Protein AF-A0A972I900-F1 (afdb_monomer_lite)

Secondary structure (DSSP, 8-state):
-HHHHHHHHHHHHTTSSS--GGGHHHHHHHHHHTT--HHHHHHHHHHTHHHHHTTGGGS--S---S--HHHHHHHHHHHHGGGTTS-HHHHHHHHHHHTGGG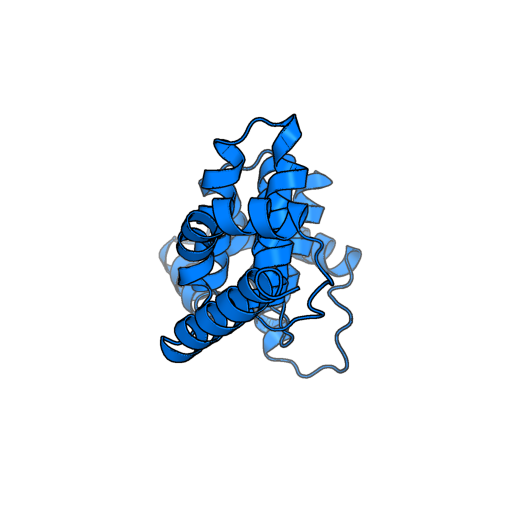HHHHHHHHHHHHHHHHS-GGGHHHHHHHHHHHHHHHTTSSPPP--HHHHHHHHHHHHHHHHHHGGG-SSHHHHHHHHHHHHHHHHTTS--

pLDDT: mean 86.44, std 14.04, range [38.56, 98.44]

Radius of gyration: 17.52 Å; chains: 1; bounding box: 38×38×57 Å

Foldseek 3Di:
DVLVLVLLQLLLQLLDPDDDLLCLLVSLVSCVVSVHDLVRSVCCNQFQNLQQCQVVSVPDDDDDPGDDSVSRSVSSVVRRPPDPPDDVVVSVVVSVSGCPVVVLSSQLSSLSNVVLVPDDVVCSVVVSVLLSQLSCQLVVPVRDQDDLVSLVVSVVCVVSSLVSNVSVDPDPVSSVSSVVSNCCRSCVNVPD

Sequence (192 aa):
NPKLADVWVEMAEHFLDTETRHDIPRTALVCLEAGLSIAEAREVWRYEVPRAVGLNVRSVAGEWTGWDRDWLVSTVERLRHRWDNRPWTARALRYRLRAHAVDGVFRSIERHMAWLASTPREAREEEAHRMGTLARLAFDFDPPTLDASERARLLAMLPHFLHAIAPAFVTRDEAREATLRLGAALERGRLG

Structure (mmCIF, N/CA/C/O backbone):
data_AF-A0A972I900-F1
#
_entry.id   AF-A0A972I900-F1
#
loop_
_atom_site.group_PDB
_atom_site.id
_atom_site.type_symbol
_atom_site.label_atom_id
_atom_site.label_alt_id
_atom_site.label_comp_id
_atom_site.label_asym_id
_atom_site.label_entity_id
_atom_site.label_seq_id
_atom_site.pdbx_PDB_ins_code
_atom_site.Cartn_x
_atom_site.Cartn_y
_atom_site.Cartn_z
_atom_site.occupancy
_atom_site.B_iso_or_equiv
_atom_site.auth_seq_id
_atom_site.auth_comp_id
_atom_site.auth_asym_id
_atom_site.auth_atom_id
_atom_site.pdbx_PDB_model_num
ATOM 1 N N . ASN A 1 1 ? -18.627 6.928 5.760 1.00 64.75 1 ASN A N 1
ATOM 2 C CA . ASN A 1 1 ? -17.929 7.523 4.596 1.00 64.75 1 ASN A CA 1
ATOM 3 C C . ASN A 1 1 ? -17.442 6.361 3.740 1.00 64.75 1 ASN A C 1
ATOM 5 O O . ASN A 1 1 ? -16.535 5.681 4.202 1.00 64.75 1 ASN A O 1
ATOM 9 N N . PRO A 1 2 ? -18.058 6.083 2.578 1.00 76.38 2 PRO A N 1
ATOM 10 C CA . PRO A 1 2 ? -17.759 4.885 1.784 1.00 76.38 2 PRO A CA 1
ATOM 11 C C . PRO A 1 2 ? -16.278 4.778 1.400 1.00 76.38 2 PRO A C 1
ATOM 13 O O . PRO A 1 2 ? -15.717 3.698 1.482 1.00 76.38 2 PRO A O 1
ATOM 16 N N . LYS A 1 3 ? -15.606 5.903 1.137 1.00 88.25 3 LYS A N 1
ATOM 17 C CA . LYS A 1 3 ? -14.177 5.906 0.798 1.00 88.25 3 LYS A CA 1
ATOM 18 C C . LYS A 1 3 ? -13.267 5.469 1.947 1.00 88.25 3 LYS A C 1
ATOM 20 O O . LYS A 1 3 ? -12.210 4.899 1.721 1.00 88.25 3 LYS A O 1
ATOM 25 N N . LEU A 1 4 ? -13.670 5.735 3.191 1.00 91.88 4 LEU A N 1
ATOM 26 C CA . LEU A 1 4 ? -12.914 5.280 4.360 1.00 91.88 4 LEU A CA 1
ATOM 27 C C . LEU A 1 4 ? -13.067 3.765 4.563 1.00 91.88 4 LEU A C 1
ATOM 29 O O . LEU A 1 4 ? -12.136 3.124 5.035 1.00 91.88 4 LEU A O 1
ATOM 33 N N . ALA A 1 5 ? -14.210 3.195 4.167 1.00 93.06 5 ALA A N 1
ATOM 34 C CA . ALA A 1 5 ? -14.394 1.748 4.163 1.00 93.06 5 ALA A CA 1
ATOM 35 C C . ALA A 1 5 ? -13.426 1.066 3.186 1.00 93.06 5 ALA A C 1
ATOM 37 O O . ALA A 1 5 ? -12.832 0.055 3.544 1.00 93.06 5 ALA A O 1
ATOM 38 N N . ASP A 1 6 ? -13.202 1.656 2.010 1.00 94.50 6 ASP A N 1
ATOM 39 C CA . ASP A 1 6 ? -12.238 1.129 1.036 1.00 94.50 6 ASP A CA 1
ATOM 40 C C . ASP A 1 6 ? -10.799 1.201 1.575 1.00 94.50 6 ASP A C 1
ATOM 42 O O . ASP A 1 6 ? -10.052 0.234 1.465 1.00 94.50 6 ASP A O 1
ATOM 46 N N . VAL A 1 7 ? -10.437 2.285 2.276 1.00 96.31 7 VAL A N 1
ATOM 47 C CA . VAL A 1 7 ? -9.147 2.377 2.989 1.00 96.31 7 VAL A CA 1
ATOM 48 C C . VAL A 1 7 ? -8.996 1.260 4.023 1.00 96.31 7 VAL A C 1
ATOM 50 O O . VAL A 1 7 ? -7.919 0.679 4.139 1.00 96.31 7 VAL A O 1
ATOM 53 N N . TRP A 1 8 ? -10.046 0.953 4.790 1.00 95.12 8 TRP A N 1
ATOM 54 C CA . TRP A 1 8 ? -9.985 -0.123 5.781 1.00 95.12 8 TRP A CA 1
ATOM 55 C C . TRP A 1 8 ? -9.748 -1.486 5.144 1.00 95.12 8 TRP A C 1
ATOM 57 O O . TRP A 1 8 ? -8.953 -2.247 5.688 1.00 95.12 8 TRP A O 1
ATOM 67 N N . VAL A 1 9 ? -10.411 -1.771 4.021 1.00 93.31 9 VAL A N 1
ATOM 68 C CA . VAL A 1 9 ? -10.239 -3.018 3.264 1.00 93.31 9 VAL A CA 1
ATOM 69 C C . VAL A 1 9 ? -8.807 -3.135 2.756 1.00 93.31 9 VAL A C 1
ATOM 71 O O . VAL A 1 9 ? -8.107 -4.062 3.145 1.00 93.31 9 VAL A O 1
ATOM 74 N N . GLU A 1 10 ? -8.331 -2.150 1.998 1.00 94.56 10 GLU A N 1
ATOM 75 C CA . GLU A 1 10 ? -6.992 -2.175 1.388 1.00 94.56 10 GLU A CA 1
ATOM 76 C C . GLU A 1 10 ? -5.878 -2.262 2.446 1.00 94.56 10 GLU A C 1
ATOM 78 O O . GLU A 1 10 ? -4.927 -3.029 2.322 1.00 94.56 10 GLU A O 1
ATOM 83 N N . MET A 1 11 ? -6.012 -1.542 3.565 1.00 95.31 11 MET A N 1
ATOM 84 C CA . MET A 1 11 ? -5.056 -1.666 4.668 1.00 95.31 11 MET A CA 1
ATOM 85 C C . MET A 1 11 ? -5.119 -3.029 5.369 1.00 95.31 11 MET A C 1
ATOM 87 O O . MET A 1 11 ? -4.100 -3.473 5.896 1.00 95.31 11 MET A O 1
ATOM 91 N N . ALA A 1 12 ? -6.290 -3.666 5.439 1.00 92.56 12 ALA A N 1
ATOM 92 C CA . ALA A 1 12 ? -6.463 -4.955 6.102 1.00 92.56 12 ALA A CA 1
ATOM 93 C C . ALA A 1 12 ? -5.841 -6.111 5.309 1.00 92.56 12 ALA A C 1
ATOM 95 O O . ALA A 1 12 ? -5.316 -7.036 5.930 1.00 92.56 12 ALA A O 1
ATOM 96 N N . GLU A 1 13 ? -5.830 -6.049 3.976 1.00 91.50 13 GLU A N 1
ATOM 97 C CA . GLU A 1 13 ? -5.173 -7.047 3.112 1.00 91.50 13 GLU A CA 1
ATOM 98 C C . GLU A 1 13 ? -3.684 -7.224 3.472 1.00 91.50 13 GLU A C 1
ATOM 100 O O . GLU A 1 13 ? -3.153 -8.333 3.491 1.00 91.50 13 GLU A O 1
ATOM 105 N N . HIS A 1 14 ? -3.015 -6.158 3.922 1.00 91.69 14 HIS A N 1
ATOM 106 C CA . HIS A 1 14 ? -1.629 -6.216 4.407 1.00 91.69 14 HIS A CA 1
ATOM 107 C C . HIS A 1 14 ? -1.416 -6.964 5.736 1.00 91.69 14 HIS A C 1
ATOM 109 O O . HIS A 1 14 ? -0.284 -7.063 6.212 1.00 91.69 14 HIS A O 1
ATOM 115 N N . PHE A 1 15 ? -2.485 -7.472 6.352 1.00 88.00 15 PHE A N 1
ATOM 116 C CA . PHE A 1 15 ? -2.436 -8.327 7.540 1.00 88.00 15 PHE A CA 1
ATOM 117 C C . PHE A 1 15 ? -2.693 -9.806 7.226 1.00 88.00 15 PHE A C 1
ATOM 119 O O . PHE A 1 15 ? -2.688 -10.610 8.159 1.00 88.00 15 PHE A O 1
ATOM 126 N N . LEU A 1 16 ? -2.925 -10.167 5.961 1.00 85.19 16 LEU A N 1
ATOM 127 C CA . LEU A 1 16 ? -2.987 -11.565 5.541 1.00 85.19 16 LEU A CA 1
ATOM 128 C C . LEU A 1 16 ? -1.606 -12.227 5.629 1.00 85.19 16 LEU A C 1
ATOM 130 O O . LEU A 1 16 ? -0.572 -11.560 5.636 1.00 85.19 16 LEU A O 1
ATOM 134 N N . ASP A 1 17 ? -1.597 -13.553 5.716 1.00 77.50 17 ASP A N 1
ATOM 135 C CA . ASP A 1 17 ? -0.387 -14.380 5.715 1.00 77.50 17 ASP A CA 1
ATOM 136 C C . ASP A 1 17 ? 0.181 -14.623 4.303 1.00 77.50 17 ASP A C 1
ATOM 138 O O . ASP A 1 17 ? 1.270 -15.182 4.159 1.00 77.50 17 ASP A O 1
ATOM 142 N N . THR A 1 18 ? -0.521 -14.162 3.266 1.00 83.62 18 THR A N 1
ATOM 143 C CA . THR A 1 18 ? -0.093 -14.166 1.864 1.00 83.62 18 THR A CA 1
ATOM 144 C C . THR A 1 18 ? 0.714 -12.917 1.492 1.00 83.62 18 THR A C 1
ATOM 146 O O . THR A 1 18 ? 0.646 -11.879 2.149 1.00 83.62 18 THR A O 1
ATOM 149 N N . GLU A 1 19 ? 1.467 -12.984 0.390 1.00 87.75 19 GLU A N 1
ATOM 150 C CA . GLU A 1 19 ? 2.207 -11.830 -0.133 1.00 87.75 19 GLU A CA 1
ATOM 151 C C . GLU A 1 19 ? 1.260 -10.764 -0.710 1.00 87.75 19 GLU A C 1
ATOM 153 O O . GLU A 1 19 ? 0.697 -10.947 -1.786 1.00 87.75 19 GLU A O 1
ATOM 158 N N . THR A 1 20 ? 1.127 -9.626 -0.027 1.00 92.00 20 THR A N 1
ATOM 159 C CA . THR A 1 20 ? 0.281 -8.488 -0.444 1.00 92.00 20 THR A CA 1
ATOM 160 C C . THR A 1 20 ? 1.061 -7.182 -0.601 1.00 92.00 20 THR A C 1
ATOM 162 O O . THR A 1 20 ? 0.489 -6.126 -0.871 1.00 92.00 20 THR A O 1
ATOM 165 N N . ARG A 1 21 ? 2.394 -7.192 -0.456 1.00 94.50 21 ARG A N 1
ATOM 166 C CA . ARG A 1 21 ? 3.218 -5.969 -0.538 1.00 94.50 21 ARG A CA 1
ATOM 167 C C . ARG A 1 21 ? 3.260 -5.373 -1.943 1.00 94.50 21 ARG A C 1
ATOM 169 O O . ARG A 1 21 ? 3.635 -4.212 -2.103 1.00 94.50 21 ARG A O 1
ATOM 176 N N . HIS A 1 22 ? 2.829 -6.128 -2.950 1.00 94.81 22 HIS A N 1
ATOM 177 C CA . HIS A 1 22 ? 2.634 -5.624 -4.302 1.00 94.81 22 HIS A CA 1
ATOM 178 C C . HIS A 1 22 ? 1.477 -4.610 -4.416 1.00 94.81 22 HIS A C 1
ATOM 180 O O . HIS A 1 22 ? 1.513 -3.765 -5.310 1.00 94.81 22 HIS A O 1
ATOM 186 N N . ASP A 1 23 ? 0.518 -4.623 -3.481 1.00 96.19 23 ASP A N 1
ATOM 187 C CA . ASP A 1 23 ? -0.621 -3.694 -3.454 1.00 96.19 23 ASP A CA 1
ATOM 188 C C . ASP A 1 23 ? -0.340 -2.389 -2.697 1.00 96.19 23 ASP A C 1
ATOM 190 O O . ASP A 1 23 ? -1.140 -1.458 -2.746 1.00 96.19 23 ASP A O 1
ATOM 194 N N . ILE A 1 24 ? 0.832 -2.244 -2.064 1.00 98.12 24 ILE A N 1
ATOM 195 C CA . ILE A 1 24 ? 1.222 -1.020 -1.339 1.00 98.12 24 ILE A CA 1
ATOM 196 C C . ILE A 1 24 ? 0.982 0.276 -2.148 1.00 98.12 24 ILE A C 1
ATOM 198 O O . ILE A 1 24 ? 0.428 1.229 -1.585 1.00 98.12 24 ILE A O 1
ATOM 202 N N . PRO A 1 25 ? 1.359 0.362 -3.444 1.00 98.19 25 PRO A N 1
ATOM 203 C CA . PRO A 1 25 ? 1.102 1.557 -4.248 1.00 98.19 25 PRO A CA 1
ATOM 204 C C . PRO A 1 25 ? -0.391 1.850 -4.426 1.00 98.19 25 PRO A C 1
ATOM 206 O O . PRO A 1 25 ? -0.794 3.016 -4.416 1.00 98.19 25 PRO A O 1
ATOM 209 N N . ARG A 1 26 ? -1.219 0.805 -4.542 1.00 98.00 26 ARG A N 1
ATOM 210 C CA . ARG A 1 26 ? -2.673 0.936 -4.641 1.00 98.00 26 ARG A CA 1
ATOM 211 C C . ARG A 1 26 ? -3.274 1.399 -3.316 1.00 98.00 26 ARG A C 1
ATOM 213 O O . ARG A 1 26 ? -4.028 2.370 -3.318 1.00 98.00 26 ARG A O 1
ATOM 220 N N . THR A 1 27 ? -2.863 0.818 -2.192 1.00 98.19 27 THR A N 1
ATOM 221 C CA . THR A 1 27 ? -3.288 1.259 -0.854 1.00 98.19 27 THR A CA 1
ATOM 222 C C . THR A 1 27 ? -2.968 2.738 -0.621 1.00 98.19 27 THR A C 1
ATOM 224 O O . THR A 1 27 ? -3.793 3.488 -0.091 1.00 98.19 27 THR A O 1
ATOM 227 N N . ALA A 1 28 ? -1.794 3.201 -1.066 1.00 98.44 28 ALA A N 1
ATOM 228 C CA . ALA A 1 28 ? -1.415 4.612 -0.996 1.00 98.44 28 ALA A CA 1
ATOM 229 C C . ALA A 1 28 ? -2.331 5.521 -1.835 1.00 98.44 28 ALA A C 1
ATOM 231 O O . ALA A 1 28 ? -2.747 6.579 -1.354 1.00 98.44 28 ALA A O 1
ATOM 232 N N . LEU A 1 29 ? -2.676 5.108 -3.060 1.00 98.44 29 LEU A N 1
ATOM 233 C CA . LEU A 1 29 ? -3.624 5.829 -3.912 1.00 98.44 29 LEU A CA 1
ATOM 234 C C . LEU A 1 29 ? -5.006 5.924 -3.252 1.00 98.44 29 LEU A C 1
ATOM 236 O O . LEU A 1 29 ? -5.540 7.026 -3.128 1.00 98.44 29 LEU A O 1
ATOM 240 N N . VAL A 1 30 ? -5.540 4.806 -2.752 1.00 98.12 30 VAL A N 1
ATOM 241 C CA . VAL A 1 30 ? -6.864 4.743 -2.106 1.00 98.12 30 VAL A CA 1
ATOM 242 C C . VAL A 1 30 ? -6.936 5.682 -0.898 1.00 98.12 30 VAL A C 1
ATOM 244 O O . VAL A 1 30 ? -7.924 6.399 -0.722 1.00 98.12 30 VAL A O 1
ATOM 247 N N . CYS A 1 31 ? -5.863 5.773 -0.102 1.00 97.94 31 CYS A N 1
ATOM 248 C CA . CYS A 1 31 ? -5.778 6.741 0.996 1.00 97.94 31 CYS A CA 1
ATOM 249 C C . CYS A 1 31 ? -5.921 8.192 0.507 1.00 97.94 31 CYS A C 1
ATOM 251 O O . CYS A 1 31 ? -6.673 8.976 1.093 1.00 97.94 31 CYS A O 1
ATOM 253 N N . LEU A 1 32 ? -5.226 8.554 -0.574 1.00 97.12 32 LEU A N 1
ATOM 254 C CA . LEU A 1 32 ? -5.293 9.902 -1.143 1.00 97.12 32 LEU A CA 1
ATOM 255 C C . LEU A 1 32 ? -6.656 10.199 -1.782 1.00 97.12 32 LEU A C 1
ATOM 257 O O . LEU A 1 32 ? -7.171 11.308 -1.642 1.00 97.12 32 LEU A O 1
ATOM 261 N N . GLU A 1 33 ? -7.272 9.228 -2.455 1.00 96.06 33 GLU A N 1
ATOM 262 C CA . GLU A 1 33 ? -8.596 9.370 -3.079 1.00 96.06 33 GLU A CA 1
ATOM 263 C C . GLU A 1 33 ? -9.735 9.477 -2.059 1.00 96.06 33 GLU A C 1
ATOM 265 O O . GLU A 1 33 ? -10.751 10.151 -2.305 1.00 96.06 33 GLU A O 1
ATOM 270 N N . ALA A 1 34 ? -9.539 8.861 -0.890 1.00 96.12 34 ALA A N 1
ATOM 271 C CA . ALA A 1 34 ? -10.353 9.050 0.302 1.00 96.12 34 ALA A CA 1
ATOM 272 C C . ALA A 1 34 ? -10.177 10.435 0.946 1.00 96.12 34 ALA A C 1
ATOM 274 O O . ALA A 1 34 ? -10.980 10.807 1.803 1.00 96.12 34 ALA A O 1
ATOM 275 N N . GLY A 1 35 ? -9.191 11.218 0.496 1.00 96.00 35 GLY A N 1
ATOM 276 C CA . GLY A 1 35 ? -8.896 12.558 0.995 1.00 96.00 35 GLY A CA 1
ATOM 277 C C . GLY A 1 35 ? -8.087 12.566 2.289 1.00 96.00 35 GLY A C 1
ATOM 278 O O . GLY A 1 35 ? -8.068 13.589 2.966 1.00 96.00 35 GLY A O 1
ATOM 279 N N . LEU A 1 36 ? -7.443 11.449 2.647 1.00 96.50 36 LEU A N 1
ATOM 280 C CA . LEU A 1 36 ? -6.642 11.363 3.862 1.00 96.50 36 LEU A CA 1
ATOM 281 C C . LEU A 1 36 ? -5.280 12.026 3.660 1.00 96.50 36 LEU A C 1
ATOM 283 O O . LEU A 1 36 ? -4.563 11.760 2.692 1.00 96.50 36 LEU A O 1
ATOM 287 N N . SER A 1 37 ? -4.873 12.822 4.641 1.00 96.75 37 SER A N 1
ATOM 288 C CA . SER A 1 37 ? -3.467 13.151 4.834 1.00 96.75 37 SER A CA 1
ATOM 289 C C . SER A 1 37 ? -2.678 11.915 5.284 1.00 96.75 37 SER A C 1
ATOM 291 O O . SER A 1 37 ? -3.220 10.964 5.849 1.00 96.75 37 SER A O 1
ATOM 293 N N . ILE A 1 38 ? -1.354 11.949 5.109 1.00 97.06 38 ILE A N 1
ATOM 294 C CA . ILE A 1 38 ? -0.454 10.890 5.602 1.00 97.06 38 ILE A CA 1
ATOM 295 C C . 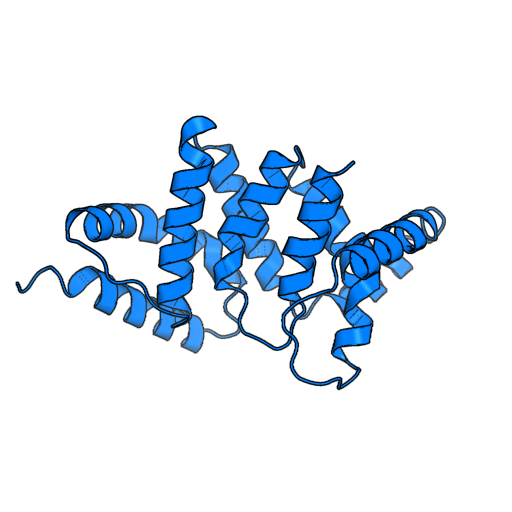ILE A 1 38 ? -0.614 10.690 7.121 1.00 97.06 38 ILE A C 1
ATOM 297 O O . ILE A 1 38 ? -0.541 9.569 7.621 1.00 97.06 38 ILE A O 1
ATOM 301 N N . ALA A 1 39 ? -0.853 11.771 7.872 1.00 94.50 39 ALA A N 1
ATOM 302 C CA . ALA A 1 39 ? -1.067 11.700 9.314 1.00 94.50 39 ALA A CA 1
ATOM 303 C C . ALA A 1 39 ? -2.380 10.985 9.672 1.00 94.50 39 ALA A C 1
ATOM 305 O O . ALA A 1 39 ? -2.386 10.153 10.577 1.00 94.50 39 ALA A O 1
ATOM 306 N N . GLU A 1 40 ? -3.465 11.254 8.946 1.00 94.88 40 GLU A N 1
ATOM 307 C CA . GLU A 1 40 ? -4.749 10.572 9.149 1.00 94.88 40 GLU A CA 1
ATOM 308 C C . GLU A 1 40 ? -4.674 9.100 8.743 1.00 94.88 40 GLU A C 1
ATOM 310 O O . GLU A 1 40 ? -5.096 8.239 9.513 1.00 94.88 40 GLU A O 1
ATOM 315 N N . ALA A 1 41 ? -4.059 8.786 7.596 1.00 96.31 41 ALA A N 1
ATOM 316 C CA . ALA A 1 41 ? -3.819 7.404 7.180 1.00 96.31 41 ALA A CA 1
ATOM 317 C C . ALA A 1 41 ? -3.025 6.628 8.247 1.00 96.31 41 ALA A C 1
ATOM 319 O O . ALA A 1 41 ? -3.330 5.472 8.543 1.00 96.31 41 ALA A O 1
ATOM 320 N N . ARG A 1 42 ? -2.057 7.283 8.902 1.00 93.00 42 ARG A N 1
ATOM 321 C CA . ARG A 1 42 ? -1.297 6.695 10.013 1.00 93.00 42 ARG A CA 1
ATOM 322 C C . ARG A 1 42 ? -2.168 6.396 11.221 1.00 93.00 42 ARG A C 1
ATOM 324 O O . ARG A 1 42 ? -1.996 5.347 11.838 1.00 93.00 42 ARG A O 1
ATOM 331 N N . GLU A 1 43 ? -3.090 7.281 11.580 1.00 90.06 43 GLU A N 1
ATOM 332 C CA . GLU A 1 43 ? -4.018 7.020 12.683 1.00 90.06 43 GLU A CA 1
ATOM 333 C C . GLU A 1 43 ? -4.948 5.839 12.365 1.00 90.06 43 GLU A C 1
ATOM 335 O O . GLU A 1 43 ? -5.113 4.957 13.215 1.00 90.06 43 GLU A O 1
ATOM 340 N N . VAL A 1 44 ? -5.467 5.761 11.133 1.00 92.06 44 VAL A N 1
ATOM 341 C CA . VAL A 1 44 ? -6.288 4.633 10.654 1.00 92.06 44 VAL A CA 1
ATOM 342 C C . VAL A 1 44 ? -5.506 3.319 10.744 1.00 92.06 44 VAL A C 1
ATOM 344 O O . VAL A 1 44 ? -5.955 2.374 11.404 1.00 92.06 44 VAL A O 1
ATOM 347 N N . TRP A 1 45 ? -4.294 3.281 10.181 1.00 92.06 45 TRP A N 1
ATOM 348 C CA . TRP A 1 45 ? -3.416 2.112 10.228 1.00 92.06 45 TRP A CA 1
ATOM 349 C C . TRP A 1 45 ? -3.063 1.693 11.653 1.00 92.06 45 TRP A C 1
ATOM 351 O O . TRP A 1 45 ? -2.992 0.511 11.960 1.00 92.06 45 TRP A O 1
ATOM 361 N N . ARG A 1 46 ? -2.810 2.638 12.563 1.00 86.75 46 ARG A N 1
ATOM 362 C CA . ARG A 1 46 ? -2.368 2.307 13.926 1.00 86.75 46 ARG A CA 1
ATOM 363 C C . ARG A 1 46 ? -3.503 1.864 14.833 1.00 86.75 46 ARG A C 1
ATOM 365 O O . ARG A 1 46 ? -3.274 1.059 15.745 1.00 86.75 46 ARG A O 1
ATOM 372 N N . TYR A 1 47 ? -4.691 2.435 14.654 1.00 84.81 47 TYR A N 1
ATOM 373 C CA . TYR A 1 47 ? -5.722 2.403 15.687 1.00 84.81 47 TYR A CA 1
ATOM 374 C C . TYR A 1 47 ? -7.082 1.896 15.238 1.00 84.81 47 TYR A C 1
ATOM 376 O O . TYR A 1 47 ? -7.847 1.510 16.125 1.00 84.81 47 TYR A O 1
ATOM 384 N N . GLU A 1 48 ? -7.365 1.839 13.940 1.00 90.12 48 GLU A N 1
ATOM 385 C CA . GLU A 1 48 ? -8.629 1.322 13.415 1.00 90.12 48 GLU A CA 1
ATOM 386 C C . GLU A 1 48 ? -8.438 -0.112 12.891 1.00 90.12 48 GLU A C 1
ATOM 388 O O . GLU A 1 48 ? -8.925 -1.058 13.516 1.00 90.12 48 GLU A O 1
ATOM 393 N N . VAL A 1 49 ? -7.635 -0.303 11.840 1.00 89.25 49 VAL A N 1
ATOM 394 C CA . VAL A 1 49 ? -7.522 -1.583 11.107 1.00 89.25 49 VAL A CA 1
ATOM 395 C C . VAL A 1 49 ? -6.974 -2.747 11.953 1.00 89.25 49 VAL A C 1
ATOM 397 O O . VAL A 1 49 ? -7.670 -3.758 12.087 1.00 89.25 49 VAL A O 1
ATOM 400 N N . PRO A 1 50 ? -5.824 -2.639 12.657 1.00 86.19 50 PRO A N 1
ATOM 401 C CA . PRO A 1 50 ? -5.254 -3.762 13.407 1.00 86.19 50 PRO A CA 1
ATOM 402 C C . PRO A 1 50 ? -6.138 -4.231 14.562 1.00 86.19 50 PRO A C 1
ATOM 404 O O . PRO A 1 50 ? -5.878 -5.276 15.159 1.00 86.19 50 PRO A O 1
ATOM 407 N N . ARG A 1 51 ? -7.158 -3.456 14.950 1.00 80.75 51 ARG A N 1
ATOM 408 C CA . ARG A 1 51 ? -8.123 -3.897 15.961 1.00 80.75 51 ARG A CA 1
ATOM 409 C C . ARG A 1 51 ? -9.093 -4.930 15.421 1.00 80.75 51 ARG A C 1
ATOM 411 O O . ARG A 1 51 ? -9.486 -5.796 16.196 1.00 80.75 51 ARG A O 1
ATOM 418 N N . ALA A 1 52 ? -9.482 -4.802 14.156 1.00 83.50 52 ALA A N 1
ATOM 419 C CA . ALA A 1 52 ? -10.357 -5.757 13.502 1.00 83.50 52 ALA A CA 1
ATOM 420 C C . ALA A 1 52 ? -9.589 -7.040 13.166 1.00 83.50 52 ALA A C 1
ATOM 422 O O . ALA A 1 52 ? -10.051 -8.127 13.496 1.00 83.50 52 ALA A O 1
ATOM 423 N N . VAL A 1 53 ? -8.379 -6.908 12.610 1.00 83.88 53 VAL A N 1
ATOM 424 C CA . VAL A 1 53 ? -7.660 -8.048 12.012 1.00 83.88 53 VAL A CA 1
ATOM 425 C C . VAL A 1 53 ? -6.488 -8.581 12.838 1.00 83.88 53 VAL A C 1
ATOM 427 O O . VAL A 1 53 ? -6.204 -9.772 12.807 1.00 83.88 53 VAL A O 1
ATOM 430 N N . GLY A 1 54 ? -5.840 -7.763 13.672 1.00 69.75 54 GLY A N 1
ATOM 431 C CA . GLY A 1 54 ? -4.569 -8.117 14.330 1.00 69.75 54 GLY A CA 1
ATOM 432 C C . GLY A 1 54 ? -4.639 -9.212 15.407 1.00 69.75 54 GLY A C 1
ATOM 433 O O . GLY A 1 54 ? -3.608 -9.592 15.959 1.00 69.75 54 GLY A O 1
ATOM 434 N N . LEU A 1 55 ? -5.834 -9.695 15.765 1.00 63.53 55 LEU A N 1
ATOM 435 C CA . LEU A 1 55 ? -6.003 -10.932 16.546 1.00 63.53 55 LEU A CA 1
ATOM 436 C C . LEU A 1 55 ? -6.362 -12.135 15.664 1.00 63.53 55 LEU A C 1
ATOM 438 O O . LEU A 1 55 ? -5.983 -13.248 16.016 1.00 63.53 55 LEU A O 1
ATOM 442 N N . ASN A 1 56 ? -7.019 -11.910 14.525 1.00 59.62 56 ASN A N 1
ATOM 443 C CA . ASN A 1 56 ? -7.360 -12.958 13.566 1.00 59.62 56 ASN A CA 1
ATOM 444 C C . ASN A 1 56 ? -6.120 -13.509 12.852 1.00 59.62 56 ASN A C 1
ATOM 446 O O . ASN A 1 56 ? -6.088 -14.699 12.584 1.00 59.62 56 ASN A O 1
ATOM 450 N N . VAL A 1 57 ? -5.042 -12.724 12.720 1.00 53.00 57 VAL A N 1
ATOM 451 C CA . VAL A 1 57 ? -3.709 -13.212 12.288 1.00 53.00 57 VAL A CA 1
ATOM 452 C C . VAL A 1 57 ? -3.172 -14.359 13.172 1.00 53.00 57 VAL A C 1
ATOM 454 O O . VAL A 1 57 ? -2.295 -15.108 12.762 1.00 53.00 57 VAL A O 1
ATOM 457 N N . ARG A 1 58 ? -3.680 -14.531 14.405 1.00 47.47 58 ARG A N 1
ATOM 458 C CA . ARG A 1 58 ? -3.297 -15.641 15.303 1.00 47.47 58 ARG A CA 1
ATOM 459 C C . ARG A 1 58 ? -4.253 -16.837 15.269 1.00 47.47 58 ARG A C 1
ATOM 461 O O . ARG A 1 58 ? -3.981 -17.829 15.939 1.00 47.47 58 ARG A O 1
ATOM 468 N N . SER A 1 59 ? -5.371 -16.739 14.555 1.00 42.47 59 SER A N 1
ATOM 469 C CA . SER A 1 59 ? -6.376 -17.794 14.454 1.00 42.47 59 SER A CA 1
ATOM 470 C C . SER A 1 59 ? -6.258 -18.441 13.084 1.00 42.47 59 SER A C 1
ATOM 472 O O . SER A 1 59 ? -6.704 -17.874 12.095 1.00 42.47 59 SER A O 1
ATOM 474 N N . VAL A 1 60 ? -5.666 -19.633 13.038 1.00 44.81 60 VAL A N 1
ATOM 475 C CA . VAL A 1 60 ? -5.630 -20.474 11.838 1.00 44.81 60 VAL A CA 1
ATOM 476 C C . VAL A 1 60 ? -7.073 -20.771 11.414 1.00 44.81 60 VAL A C 1
ATOM 478 O O . VAL A 1 60 ? -7.774 -21.535 12.073 1.00 44.81 60 VAL A O 1
ATOM 481 N N . ALA A 1 61 ? -7.526 -20.142 10.337 1.00 41.84 61 ALA A N 1
ATOM 482 C CA . ALA A 1 61 ? -8.730 -20.503 9.596 1.00 41.84 61 ALA A CA 1
ATOM 483 C C . ALA A 1 61 ? -8.334 -20.565 8.114 1.00 41.84 61 ALA A C 1
ATOM 485 O O . ALA A 1 61 ? -7.410 -19.869 7.718 1.00 41.84 61 ALA A O 1
ATOM 486 N N . GLY A 1 62 ? -8.915 -21.489 7.351 1.00 43.16 62 GLY A N 1
ATOM 487 C CA . GLY A 1 62 ? -8.403 -21.916 6.044 1.00 43.16 62 GLY A CA 1
ATOM 488 C C . GLY A 1 62 ? -8.445 -20.861 4.932 1.00 43.16 62 GLY A C 1
ATOM 489 O O . GLY A 1 62 ? -9.097 -19.836 5.079 1.00 43.16 62 GLY A O 1
ATOM 490 N N . GLU A 1 63 ? -7.716 -21.170 3.850 1.00 41.00 63 GLU A N 1
ATOM 491 C CA . GLU A 1 63 ? -7.677 -20.525 2.520 1.00 41.00 63 GLU A CA 1
ATOM 492 C C . GLU A 1 63 ? -8.318 -19.126 2.453 1.00 41.00 63 GLU A C 1
ATOM 494 O O . GLU A 1 63 ? -9.485 -18.962 2.100 1.00 41.00 63 GLU A O 1
ATOM 499 N N . TRP A 1 64 ? -7.541 -18.099 2.809 1.00 56.06 64 TRP A N 1
ATOM 500 C CA . TRP A 1 64 ? -7.995 -16.710 2.809 1.00 56.06 64 TRP A CA 1
ATOM 501 C C . TRP A 1 64 ? -8.004 -16.151 1.386 1.00 56.06 64 TRP A C 1
ATOM 503 O O . TRP A 1 64 ? -6.959 -15.855 0.816 1.00 56.06 64 TRP A O 1
ATOM 513 N N . THR A 1 65 ? -9.193 -15.943 0.825 1.00 61.69 65 THR A N 1
ATOM 514 C CA . THR A 1 65 ? -9.403 -15.165 -0.409 1.00 61.69 65 THR A CA 1
ATOM 515 C C . THR A 1 65 ? -9.635 -13.669 -0.127 1.00 61.69 65 THR A C 1
ATOM 517 O O . THR A 1 65 ? -10.365 -13.018 -0.871 1.00 61.69 65 THR A O 1
ATOM 520 N N . GLY A 1 66 ? -9.061 -13.124 0.955 1.00 71.56 66 GLY A N 1
ATOM 521 C CA . GLY A 1 66 ? -9.269 -11.737 1.405 1.00 71.56 66 GLY A CA 1
ATOM 522 C C . GLY A 1 66 ? -10.189 -11.597 2.624 1.00 71.56 66 GLY A C 1
ATOM 523 O O . GLY A 1 66 ? -10.661 -12.589 3.190 1.00 71.56 66 GLY A O 1
ATOM 524 N N . TRP A 1 67 ? -10.453 -10.357 3.047 1.00 82.44 67 TRP A N 1
ATOM 525 C CA . TRP A 1 67 ? -11.419 -10.066 4.117 1.00 82.44 67 TRP A CA 1
ATOM 526 C C . TRP A 1 67 ? -12.843 -9.884 3.577 1.00 82.44 67 TRP A C 1
ATOM 528 O O . TRP A 1 67 ? -13.062 -9.146 2.618 1.00 82.44 67 TRP A O 1
ATOM 538 N N . ASP A 1 68 ? -13.847 -10.461 4.250 1.00 87.31 68 ASP A N 1
ATOM 539 C CA . ASP A 1 68 ? -15.244 -10.092 3.987 1.00 87.31 68 ASP A CA 1
ATOM 540 C C . ASP A 1 68 ? -15.453 -8.602 4.302 1.00 87.31 68 ASP A C 1
ATOM 542 O O . ASP A 1 68 ? -15.264 -8.149 5.439 1.00 87.31 68 ASP A O 1
ATOM 546 N N . ARG A 1 69 ? -15.812 -7.829 3.270 1.00 88.69 69 ARG A N 1
ATOM 547 C CA . ARG A 1 69 ? -15.887 -6.365 3.338 1.00 88.69 69 ARG A CA 1
ATOM 548 C C . ARG A 1 69 ? -16.869 -5.900 4.405 1.00 88.69 69 ARG A C 1
ATOM 550 O O . ARG A 1 69 ? -16.527 -5.036 5.212 1.00 88.69 69 ARG A O 1
ATOM 557 N N . ASP A 1 70 ? -18.071 -6.463 4.426 1.00 88.81 70 ASP A N 1
ATOM 558 C CA . ASP A 1 70 ? -19.136 -6.019 5.327 1.00 88.81 70 ASP A CA 1
ATOM 559 C C . ASP A 1 70 ? -18.805 -6.365 6.786 1.00 88.81 70 ASP A C 1
ATOM 561 O O . ASP A 1 70 ? -18.985 -5.542 7.695 1.00 88.81 70 ASP A O 1
ATOM 565 N N . TRP A 1 71 ? -18.229 -7.544 7.026 1.00 88.88 71 TRP A N 1
ATOM 566 C CA . TRP A 1 71 ? -17.700 -7.937 8.327 1.00 88.88 71 TRP A CA 1
ATOM 567 C C . TRP A 1 71 ? -16.579 -7.006 8.799 1.00 88.88 71 TRP A C 1
ATOM 569 O O . TRP A 1 71 ? -16.594 -6.570 9.959 1.00 88.88 71 TRP A O 1
ATOM 579 N N . LEU A 1 72 ? -15.619 -6.677 7.929 1.00 90.25 72 LEU A N 1
ATOM 580 C CA . LEU A 1 72 ? -14.478 -5.835 8.279 1.00 90.25 72 LEU A CA 1
ATOM 581 C C . LEU A 1 72 ? -14.936 -4.417 8.619 1.00 90.25 72 LEU A C 1
ATOM 583 O O . LEU A 1 72 ? -14.618 -3.908 9.696 1.00 90.25 72 LEU A O 1
ATOM 587 N N . VAL A 1 73 ? -15.728 -3.805 7.736 1.00 90.81 73 VAL A N 1
ATOM 588 C CA . VAL A 1 73 ? -16.251 -2.442 7.895 1.00 90.81 73 VAL A CA 1
ATOM 589 C C . VAL A 1 73 ? -17.090 -2.341 9.166 1.00 90.81 73 VAL A C 1
ATOM 591 O O . VAL A 1 73 ? -16.791 -1.515 10.031 1.00 90.81 73 VAL A O 1
ATOM 594 N N . SER A 1 74 ? -18.066 -3.235 9.352 1.00 89.88 74 SER A N 1
ATOM 595 C CA . SER A 1 74 ? -18.912 -3.231 10.554 1.00 89.88 74 SER A CA 1
ATOM 596 C C . SER A 1 74 ? -18.109 -3.465 11.840 1.00 89.88 74 SER A C 1
ATOM 598 O O . SER A 1 74 ? -18.432 -2.923 12.904 1.00 89.88 74 SER A O 1
ATOM 600 N N . THR A 1 75 ? -17.030 -4.249 11.770 1.00 89.06 75 THR A N 1
ATOM 601 C CA . THR A 1 75 ? -16.131 -4.484 12.901 1.00 89.06 75 THR A CA 1
ATOM 602 C C . THR A 1 75 ? -15.285 -3.258 13.222 1.00 89.06 75 THR A C 1
ATOM 604 O O . THR A 1 75 ? -15.198 -2.891 14.397 1.00 89.06 75 THR A O 1
ATOM 607 N N . VAL A 1 76 ? -14.700 -2.591 12.225 1.00 89.56 76 VAL A N 1
ATOM 608 C CA . VAL A 1 76 ? -13.941 -1.351 12.435 1.00 89.56 76 VAL A CA 1
ATOM 609 C C . VAL A 1 76 ? -14.849 -0.256 12.995 1.00 89.56 76 VAL A C 1
ATOM 611 O O . VAL A 1 76 ? -14.504 0.348 14.011 1.00 89.56 76 VAL A O 1
ATOM 614 N N . GLU A 1 77 ? -16.045 -0.058 12.437 1.00 90.19 77 GLU A N 1
ATOM 615 C CA . GLU A 1 77 ? -17.020 0.929 12.925 1.00 90.19 77 GLU A CA 1
ATOM 616 C C . GLU A 1 77 ? -17.429 0.682 14.381 1.00 90.19 77 GLU A C 1
ATOM 618 O O . GLU A 1 77 ? -17.413 1.595 15.210 1.00 90.19 77 GLU A O 1
ATOM 623 N N . ARG A 1 78 ? -17.703 -0.576 14.743 1.00 87.19 78 ARG A N 1
ATOM 624 C CA . ARG A 1 78 ? -18.016 -0.958 16.129 1.00 87.19 78 ARG A CA 1
ATOM 625 C C . ARG A 1 78 ? -16.855 -0.685 17.092 1.00 87.19 78 ARG A C 1
ATOM 627 O O . ARG A 1 78 ? -17.072 -0.446 18.283 1.00 87.19 78 ARG A O 1
ATOM 634 N N . LEU A 1 79 ? -15.612 -0.778 16.619 1.00 84.88 79 LEU A N 1
ATOM 635 C CA . LEU A 1 79 ? -14.416 -0.691 17.459 1.00 84.88 79 LEU A CA 1
ATOM 636 C C . LEU A 1 79 ? -13.789 0.706 17.514 1.00 84.88 79 LEU A C 1
ATOM 638 O O . LEU A 1 79 ? -13.137 1.004 18.522 1.00 84.88 79 LEU A O 1
ATOM 642 N N . ARG A 1 80 ? -13.981 1.552 16.495 1.00 81.50 80 ARG A N 1
ATOM 643 C CA . ARG A 1 80 ? -13.307 2.857 16.384 1.00 81.50 80 ARG A CA 1
ATOM 644 C C . ARG A 1 80 ? -13.666 3.809 17.527 1.00 81.50 80 ARG A C 1
ATOM 646 O O . ARG A 1 80 ? -12.773 4.392 18.125 1.00 81.50 80 ARG A O 1
ATOM 653 N N . HIS A 1 81 ? -14.935 3.845 17.939 1.00 71.56 81 HIS A N 1
ATOM 654 C CA . HIS A 1 81 ? -15.423 4.730 19.010 1.00 71.56 81 HIS A CA 1
ATOM 655 C C . HIS A 1 81 ? -15.134 4.219 20.430 1.00 71.56 81 HIS A C 1
ATOM 657 O O . HIS A 1 81 ? -15.270 4.946 21.411 1.00 71.56 81 HIS A O 1
ATOM 663 N N . ARG A 1 82 ? -14.730 2.952 20.592 1.00 66.06 82 ARG A N 1
ATOM 664 C CA . ARG A 1 82 ? -14.614 2.319 21.921 1.00 66.06 82 ARG A CA 1
ATOM 665 C C . ARG A 1 82 ? -13.454 2.849 22.777 1.00 66.06 82 ARG A C 1
ATOM 667 O O . ARG A 1 82 ? -13.327 2.422 23.924 1.00 66.06 82 ARG A O 1
ATOM 674 N N . TRP A 1 83 ? -12.555 3.679 22.237 1.00 59.03 83 TRP A N 1
ATOM 675 C CA . TRP A 1 83 ? -11.269 3.977 22.887 1.00 59.03 83 TRP A CA 1
ATOM 676 C C . TRP A 1 83 ? -10.821 5.440 22.864 1.00 59.03 83 TRP A C 1
ATOM 678 O O . TRP A 1 83 ? -9.682 5.691 23.266 1.00 59.03 83 TRP A O 1
ATOM 688 N N . ASP A 1 84 ? -11.700 6.382 22.517 1.00 63.31 84 ASP A N 1
ATOM 689 C CA . ASP A 1 84 ? -11.395 7.823 22.573 1.00 63.31 84 ASP A CA 1
ATOM 690 C C . ASP A 1 84 ? -10.940 8.275 23.978 1.00 63.31 84 ASP A C 1
ATOM 692 O O . ASP A 1 84 ? -10.133 9.188 24.111 1.00 63.31 84 ASP A O 1
ATOM 696 N N . ASN A 1 85 ? -11.326 7.541 25.031 1.00 64.31 85 ASN A N 1
ATOM 697 C CA . ASN A 1 85 ? -11.057 7.889 26.433 1.00 64.31 85 ASN A CA 1
ATOM 698 C C . ASN A 1 85 ? -9.856 7.173 27.087 1.00 64.31 85 ASN A C 1
ATOM 700 O O . ASN A 1 85 ? -9.741 7.165 28.313 1.00 64.31 85 ASN A O 1
ATOM 704 N N . ARG A 1 86 ? -8.979 6.493 26.335 1.00 70.38 86 ARG A N 1
ATOM 705 C CA . ARG A 1 86 ? -7.872 5.710 26.932 1.00 70.38 86 ARG A CA 1
ATOM 706 C C . ARG A 1 86 ? -6.515 6.399 26.783 1.00 70.38 86 ARG A C 1
ATOM 708 O O . ARG A 1 86 ? -6.233 6.957 25.726 1.00 70.38 86 ARG A O 1
ATOM 715 N N . PRO A 1 87 ? -5.637 6.304 27.803 1.00 78.50 87 PRO A N 1
ATOM 716 C CA . PRO A 1 87 ? -4.367 7.020 27.808 1.00 78.50 87 PRO A CA 1
ATOM 717 C C . PRO A 1 87 ? -3.465 6.574 26.654 1.00 78.50 87 PRO A C 1
ATOM 719 O O . PRO A 1 87 ? -3.472 5.408 26.239 1.00 78.50 87 PRO A O 1
ATOM 722 N N . TRP A 1 88 ? -2.655 7.510 26.159 1.00 75.88 88 TRP A N 1
ATOM 723 C CA . TRP A 1 88 ? -1.774 7.321 25.003 1.00 75.88 88 TRP A CA 1
ATOM 724 C C . TRP A 1 88 ? -0.820 6.122 25.162 1.00 75.88 88 TRP A C 1
ATOM 726 O O . TRP A 1 88 ? -0.557 5.411 24.193 1.00 75.88 88 TRP A O 1
ATOM 736 N N . THR A 1 89 ? -0.374 5.815 26.384 1.00 80.00 89 THR A N 1
ATOM 737 C CA . THR A 1 89 ? 0.487 4.656 26.688 1.00 80.00 89 THR A CA 1
ATOM 738 C C . THR A 1 89 ? -0.184 3.333 26.321 1.00 80.00 89 THR A C 1
ATOM 740 O O . THR A 1 89 ? 0.427 2.450 25.717 1.00 80.00 89 THR A O 1
ATOM 743 N N . ALA A 1 90 ? -1.482 3.210 26.604 1.00 79.25 90 ALA A N 1
ATOM 744 C CA . ALA A 1 90 ? -2.266 2.030 26.277 1.00 79.25 90 ALA A CA 1
ATOM 745 C C . ALA A 1 90 ? -2.516 1.911 24.761 1.00 79.25 90 ALA A C 1
ATOM 747 O O . ALA A 1 90 ? -2.642 0.797 24.246 1.00 79.25 90 ALA A O 1
ATOM 748 N N . ARG A 1 91 ? -2.578 3.042 24.040 1.00 75.38 91 ARG A N 1
ATOM 749 C CA . ARG A 1 91 ? -2.607 3.075 22.565 1.00 75.38 91 ARG A CA 1
ATOM 750 C C . ARG A 1 91 ? -1.265 2.607 21.986 1.00 75.38 91 ARG A C 1
ATOM 752 O O . ARG A 1 91 ? -1.260 1.731 21.124 1.00 75.38 91 ARG A O 1
ATOM 759 N N . ALA A 1 92 ? -0.145 3.108 22.507 1.00 75.88 92 ALA A N 1
ATOM 760 C CA . ALA A 1 92 ? 1.202 2.756 22.056 1.00 75.88 92 ALA A CA 1
ATOM 761 C C . ALA A 1 92 ? 1.546 1.271 22.277 1.00 75.88 92 ALA A C 1
ATOM 763 O O . ALA A 1 92 ? 2.057 0.612 21.373 1.00 75.88 92 ALA A O 1
ATOM 764 N N . LEU A 1 93 ? 1.213 0.704 23.443 1.00 79.00 93 LEU A N 1
ATOM 765 C CA . LEU A 1 93 ? 1.457 -0.716 23.726 1.00 79.00 93 LEU A CA 1
ATOM 766 C C . LEU A 1 93 ? 0.721 -1.638 22.740 1.00 79.00 93 LEU A C 1
ATOM 768 O O . LEU A 1 93 ? 1.282 -2.622 22.268 1.00 79.00 93 LEU A O 1
ATOM 772 N N . ARG A 1 94 ? -0.528 -1.316 22.385 1.00 73.31 94 ARG A N 1
ATOM 773 C CA . ARG A 1 94 ? -1.290 -2.128 21.421 1.00 73.31 94 ARG A CA 1
ATOM 774 C C . ARG A 1 94 ? -0.733 -2.047 20.015 1.00 73.31 94 ARG A C 1
ATOM 776 O O . ARG A 1 94 ? -0.716 -3.074 19.345 1.00 73.31 94 ARG A O 1
ATOM 783 N N . TYR A 1 95 ? -0.287 -0.865 19.594 1.00 73.12 95 TYR A N 1
ATOM 784 C CA . TYR A 1 95 ? 0.396 -0.714 18.315 1.00 73.12 95 TYR A CA 1
ATOM 785 C C . TYR A 1 95 ? 1.580 -1.682 18.224 1.00 73.12 95 TYR A C 1
ATOM 787 O O . TYR A 1 95 ? 1.665 -2.482 17.292 1.00 73.12 95 TYR A O 1
ATOM 795 N N . ARG A 1 96 ? 2.416 -1.698 19.273 1.00 74.81 96 ARG A N 1
ATOM 796 C CA . ARG A 1 96 ? 3.559 -2.613 19.364 1.00 74.81 96 ARG A CA 1
ATOM 797 C C . ARG A 1 96 ? 3.159 -4.085 19.252 1.00 74.81 96 ARG A C 1
ATOM 799 O O . ARG A 1 96 ? 3.862 -4.846 18.606 1.00 74.81 96 ARG A O 1
ATOM 806 N N . LEU A 1 97 ? 2.039 -4.482 19.854 1.00 71.88 97 LEU A N 1
ATOM 807 C CA . LEU A 1 97 ? 1.603 -5.883 19.882 1.00 71.88 97 LEU A CA 1
ATOM 808 C C . LEU A 1 97 ? 0.899 -6.370 18.607 1.00 71.88 97 LEU A C 1
ATOM 810 O O . LEU A 1 97 ? 0.813 -7.584 18.419 1.00 71.88 97 LEU A O 1
ATOM 814 N N . ARG A 1 98 ? 0.330 -5.467 17.794 1.00 70.00 98 ARG A N 1
ATOM 815 C CA . ARG A 1 98 ? -0.565 -5.835 16.679 1.00 70.00 98 ARG A CA 1
ATOM 816 C C . ARG A 1 98 ? -0.097 -5.413 15.292 1.00 70.00 98 ARG A C 1
ATOM 818 O O . ARG A 1 98 ? -0.468 -6.075 14.338 1.00 70.00 98 ARG A O 1
ATOM 825 N N . ALA A 1 99 ? 0.665 -4.329 15.175 1.00 68.44 99 ALA A N 1
ATOM 826 C CA . ALA A 1 99 ? 1.014 -3.750 13.875 1.00 68.44 99 ALA A CA 1
ATOM 827 C C . ALA A 1 99 ? 2.518 -3.512 13.698 1.00 68.44 99 ALA A C 1
ATOM 829 O O . ALA A 1 99 ? 2.953 -3.157 12.611 1.00 68.44 99 ALA A O 1
ATOM 830 N N . HIS A 1 100 ? 3.339 -3.734 14.731 1.00 69.88 100 HIS A N 1
ATOM 831 C CA . HIS A 1 100 ? 4.785 -3.520 14.619 1.00 69.88 100 HIS A CA 1
ATOM 832 C C . HIS A 1 100 ? 5.436 -4.417 13.557 1.00 69.88 100 HIS A C 1
ATOM 834 O O . HIS A 1 100 ? 6.364 -3.978 12.885 1.00 69.88 100 HIS A O 1
ATOM 840 N N . ALA A 1 101 ? 4.962 -5.655 13.391 1.00 70.75 101 ALA A N 1
ATOM 841 C CA . ALA A 1 101 ? 5.489 -6.566 12.371 1.00 70.75 101 ALA A CA 1
ATOM 842 C C . ALA A 1 101 ? 5.300 -6.023 10.941 1.00 70.75 101 ALA A C 1
ATOM 844 O O . ALA A 1 101 ? 6.106 -6.314 10.068 1.00 70.75 101 ALA A O 1
ATOM 845 N N . VAL A 1 102 ? 4.289 -5.175 10.735 1.00 80.88 102 VAL A N 1
ATOM 846 C CA . VAL A 1 102 ? 3.938 -4.565 9.446 1.00 80.88 102 VAL A CA 1
ATOM 847 C C . VAL A 1 102 ? 4.213 -3.051 9.416 1.00 80.88 102 VAL A C 1
ATOM 849 O O . VAL A 1 102 ? 3.776 -2.350 8.510 1.00 80.88 102 VAL A O 1
ATOM 852 N N . ASP A 1 103 ? 4.982 -2.515 10.375 1.00 87.56 103 ASP A N 1
ATOM 853 C CA . ASP A 1 103 ? 5.371 -1.089 10.409 1.00 87.56 103 ASP A CA 1
ATOM 854 C C . ASP A 1 103 ? 6.129 -0.685 9.132 1.00 87.56 103 ASP A C 1
ATOM 856 O O . ASP A 1 103 ? 5.932 0.411 8.609 1.00 87.56 103 ASP A O 1
ATOM 860 N N . GLY A 1 104 ? 6.938 -1.602 8.594 1.00 92.44 104 GLY A N 1
ATOM 861 C CA . GLY A 1 104 ? 7.638 -1.435 7.323 1.00 92.44 104 GLY A CA 1
ATOM 862 C C . GLY A 1 104 ? 6.702 -1.247 6.127 1.00 92.44 104 GLY A C 1
ATOM 863 O O . GLY A 1 104 ? 6.904 -0.341 5.320 1.00 92.44 104 GLY A O 1
ATOM 864 N N . VAL A 1 105 ? 5.623 -2.032 6.060 1.00 94.56 105 VAL A N 1
ATOM 865 C CA . VAL A 1 105 ? 4.593 -1.909 5.016 1.00 94.56 105 VAL A CA 1
ATOM 866 C C . VAL A 1 105 ? 3.970 -0.520 5.056 1.00 94.56 105 VAL A C 1
ATOM 868 O O . VAL A 1 105 ? 3.934 0.172 4.041 1.00 94.56 105 VAL A O 1
ATOM 871 N N . PHE A 1 106 ? 3.574 -0.049 6.240 1.00 95.19 106 PHE A N 1
ATOM 872 C CA . PHE A 1 106 ? 2.961 1.271 6.338 1.00 95.19 106 PHE A CA 1
ATOM 873 C C . PHE A 1 106 ? 3.919 2.412 6.013 1.00 95.19 106 PHE A C 1
ATOM 875 O O . PHE A 1 106 ? 3.545 3.328 5.292 1.00 95.19 106 PHE A O 1
ATOM 882 N N . ARG A 1 107 ? 5.179 2.353 6.460 1.00 96.38 107 ARG A N 1
ATOM 883 C CA . ARG A 1 107 ? 6.184 3.351 6.048 1.00 96.38 107 ARG A CA 1
ATOM 884 C C . ARG A 1 107 ? 6.373 3.391 4.534 1.00 96.38 107 ARG A C 1
ATOM 886 O O . ARG A 1 107 ? 6.667 4.452 3.988 1.00 96.38 107 ARG A O 1
ATOM 893 N N . SER A 1 108 ? 6.222 2.255 3.859 1.00 97.56 108 SER A N 1
ATOM 894 C CA . SER A 1 108 ? 6.233 2.209 2.401 1.00 97.56 108 SER A CA 1
ATOM 895 C C . SER A 1 108 ? 4.990 2.874 1.797 1.00 97.56 108 SER A C 1
ATOM 897 O O . SER A 1 108 ? 5.134 3.717 0.908 1.00 97.56 108 SER A O 1
ATOM 899 N N . ILE A 1 109 ? 3.794 2.599 2.339 1.00 98.19 109 ILE A N 1
ATOM 900 C CA . ILE A 1 109 ? 2.542 3.287 1.967 1.00 98.19 109 ILE A CA 1
ATOM 901 C C . ILE A 1 109 ? 2.700 4.805 2.126 1.00 98.19 109 ILE A C 1
ATOM 903 O O . ILE A 1 109 ? 2.396 5.549 1.202 1.00 98.19 109 ILE A O 1
ATOM 907 N N . GLU A 1 110 ? 3.247 5.284 3.248 1.00 97.81 110 GLU A N 1
ATOM 908 C CA . GLU A 1 110 ? 3.483 6.716 3.492 1.00 97.81 110 GLU A CA 1
ATOM 909 C C . GLU A 1 110 ? 4.376 7.356 2.421 1.00 97.81 110 GLU A C 1
ATOM 911 O O . GLU A 1 110 ? 4.105 8.471 1.970 1.00 97.81 110 GLU A O 1
ATOM 916 N N . ARG A 1 111 ? 5.442 6.662 2.003 1.00 98.19 111 ARG A N 1
ATOM 917 C CA . ARG A 1 111 ? 6.358 7.155 0.963 1.00 98.19 111 ARG A CA 1
ATOM 918 C C . ARG A 1 111 ? 5.688 7.191 -0.408 1.00 98.19 111 ARG A C 1
ATOM 920 O O . ARG A 1 111 ? 5.871 8.164 -1.135 1.00 98.19 111 ARG A O 1
ATOM 927 N N . HIS A 1 112 ? 4.878 6.185 -0.731 1.00 98.31 112 HIS A N 1
ATOM 928 C CA . HIS A 1 112 ? 4.078 6.175 -1.956 1.00 98.31 112 HIS A CA 1
ATOM 929 C C . HIS A 1 112 ? 3.018 7.282 -1.936 1.00 98.31 112 HIS A C 1
ATOM 931 O O . HIS A 1 112 ? 2.869 7.995 -2.922 1.00 98.31 112 HIS A O 1
ATOM 937 N N . MET A 1 113 ? 2.348 7.513 -0.801 1.00 98.31 113 MET A N 1
ATOM 938 C CA . MET A 1 113 ? 1.418 8.635 -0.642 1.00 98.31 113 MET A CA 1
ATOM 939 C C . MET A 1 113 ? 2.121 9.977 -0.854 1.00 98.31 113 MET A C 1
ATOM 941 O O . MET A 1 113 ? 1.579 10.844 -1.532 1.00 98.31 113 MET A O 1
ATOM 945 N N . ALA A 1 114 ? 3.319 10.164 -0.294 1.00 97.81 114 ALA A N 1
ATOM 946 C CA . ALA A 1 114 ? 4.081 11.399 -0.462 1.00 97.81 114 ALA A CA 1
ATOM 947 C C . ALA A 1 114 ? 4.451 11.655 -1.931 1.00 97.81 114 ALA A C 1
ATOM 949 O O . ALA A 1 114 ? 4.324 12.786 -2.396 1.00 97.81 114 ALA A O 1
ATOM 950 N N . TRP A 1 115 ? 4.853 10.608 -2.657 1.00 96.88 115 TRP A N 1
ATOM 951 C CA . TRP A 1 115 ? 5.114 10.684 -4.094 1.00 96.88 115 TRP A CA 1
ATOM 952 C C . TRP A 1 115 ? 3.847 11.021 -4.885 1.00 96.88 115 TRP A C 1
ATOM 954 O O . TRP A 1 115 ? 3.794 12.021 -5.587 1.00 96.88 115 TRP A O 1
ATOM 964 N N . LEU A 1 116 ? 2.779 10.244 -4.713 1.00 97.38 116 LEU A N 1
ATOM 965 C CA . LEU A 1 116 ? 1.527 10.462 -5.437 1.00 97.38 116 LEU A CA 1
ATOM 966 C C . LEU A 1 116 ? 0.908 11.831 -5.122 1.00 97.38 116 LEU A C 1
ATOM 968 O O . LEU A 1 116 ? 0.287 12.446 -5.986 1.00 97.38 116 LEU A O 1
ATOM 972 N N . ALA A 1 117 ? 1.090 12.350 -3.906 1.00 96.69 117 ALA A N 1
ATOM 973 C CA . ALA A 1 117 ? 0.634 13.685 -3.543 1.00 96.69 117 ALA A CA 1
ATOM 974 C C . ALA A 1 117 ? 1.347 14.796 -4.336 1.00 96.69 117 ALA A C 1
ATOM 976 O O . ALA A 1 117 ? 0.707 15.812 -4.618 1.00 96.69 117 ALA A O 1
ATOM 977 N N . SER A 1 118 ? 2.618 14.607 -4.722 1.00 95.50 118 SER A N 1
ATOM 978 C CA . SER A 1 118 ? 3.352 15.545 -5.586 1.00 95.50 118 SER A CA 1
ATOM 979 C C . SER A 1 118 ? 3.088 15.336 -7.083 1.00 95.50 118 SER A C 1
ATOM 981 O O . SER A 1 118 ? 3.350 16.242 -7.874 1.00 95.50 118 SER A O 1
ATOM 983 N N . THR A 1 119 ? 2.518 14.196 -7.477 1.00 95.38 119 THR A N 1
ATOM 984 C CA . THR A 1 119 ? 2.070 13.916 -8.849 1.00 95.38 119 THR A CA 1
ATOM 985 C C . THR A 1 119 ? 0.744 14.638 -9.170 1.00 95.38 119 THR A C 1
ATOM 987 O O . THR A 1 119 ? -0.159 14.670 -8.315 1.00 95.38 119 THR A O 1
ATOM 990 N N . PRO A 1 120 ? 0.571 15.186 -10.396 1.00 96.38 120 PRO A N 1
ATOM 991 C CA . PRO A 1 120 ? -0.711 15.714 -10.872 1.00 96.38 120 PRO A CA 1
ATOM 992 C C . PRO A 1 120 ? -1.841 14.699 -10.707 1.00 96.38 120 PRO A C 1
ATOM 994 O O . PRO A 1 120 ? -1.643 13.503 -10.923 1.00 96.38 120 PRO A O 1
ATOM 997 N N . ARG A 1 121 ? -3.031 15.163 -10.312 1.00 93.75 121 ARG A N 1
ATOM 998 C CA . ARG A 1 121 ? -4.135 14.288 -9.885 1.00 93.75 121 ARG A CA 1
ATOM 999 C C . ARG A 1 121 ? -4.540 13.291 -10.970 1.00 93.75 121 ARG A C 1
ATOM 1001 O O . ARG A 1 121 ? -4.780 12.133 -10.657 1.00 93.75 121 ARG A O 1
ATOM 1008 N N . GLU A 1 122 ? -4.583 13.748 -12.211 1.00 95.62 122 GLU A N 1
ATOM 1009 C CA . GLU A 1 122 ? -4.910 12.984 -13.412 1.00 95.62 122 GLU A CA 1
ATOM 1010 C C . GLU A 1 122 ? -3.907 11.865 -13.727 1.00 95.62 122 GLU A C 1
ATOM 1012 O O . GLU A 1 122 ? -4.272 10.896 -14.382 1.00 95.62 122 GLU A O 1
ATOM 1017 N N . ALA A 1 123 ? -2.669 11.964 -13.235 1.00 95.62 123 ALA A N 1
ATOM 1018 C CA . ALA A 1 123 ? -1.618 10.979 -13.477 1.00 95.62 123 ALA A CA 1
ATOM 1019 C C . ALA A 1 123 ? -1.414 10.008 -12.301 1.00 95.62 123 ALA A C 1
ATOM 1021 O O . ALA A 1 123 ? -0.725 9.004 -12.457 1.00 95.62 123 ALA A O 1
ATOM 1022 N N . ARG A 1 124 ? -2.004 10.272 -11.125 1.00 96.75 124 ARG A N 1
ATOM 1023 C CA . ARG A 1 124 ? -1.780 9.470 -9.904 1.00 96.75 124 ARG A CA 1
ATOM 1024 C C . ARG A 1 124 ? -2.160 8.006 -10.061 1.00 96.75 124 ARG A C 1
ATOM 1026 O O . ARG A 1 124 ? -1.448 7.151 -9.550 1.00 96.75 124 ARG A O 1
ATOM 1033 N N . GLU A 1 125 ? -3.269 7.727 -10.735 1.00 97.38 125 GLU A N 1
ATOM 1034 C CA . GLU A 1 125 ? -3.734 6.355 -10.939 1.00 97.38 125 GLU A CA 1
ATOM 1035 C C . GLU A 1 125 ? -2.742 5.562 -11.796 1.00 97.38 125 GLU A C 1
ATOM 1037 O O . GLU A 1 125 ? -2.313 4.473 -11.414 1.00 97.38 125 GLU A O 1
ATOM 1042 N N . GLU A 1 126 ? -2.299 6.149 -12.908 1.00 96.19 126 GLU A N 1
ATOM 1043 C CA . GLU A 1 126 ? -1.314 5.535 -13.796 1.00 96.19 126 GLU A CA 1
ATOM 1044 C C . GLU A 1 126 ? 0.051 5.367 -13.103 1.00 96.19 126 GLU A C 1
ATOM 1046 O O . GLU A 1 126 ? 0.697 4.324 -13.219 1.00 96.19 126 GLU A O 1
ATOM 1051 N N . GLU A 1 127 ? 0.478 6.368 -12.332 1.00 96.19 127 GLU A N 1
ATOM 1052 C CA . GLU A 1 127 ? 1.715 6.341 -11.549 1.00 96.19 127 GLU A CA 1
ATOM 1053 C C . GLU A 1 127 ? 1.688 5.226 -10.489 1.00 96.19 127 GLU A C 1
ATOM 1055 O O . GLU A 1 127 ? 2.630 4.437 -10.378 1.00 96.19 127 GLU A O 1
ATOM 1060 N N . ALA A 1 128 ? 0.582 5.115 -9.745 1.00 97.69 128 ALA A N 1
ATOM 1061 C CA . ALA A 1 128 ? 0.374 4.064 -8.755 1.00 97.69 128 ALA A CA 1
ATOM 1062 C C . ALA A 1 128 ? 0.337 2.678 -9.411 1.00 97.69 128 ALA A C 1
ATOM 1064 O O . ALA A 1 128 ? 0.938 1.741 -8.887 1.00 97.69 128 ALA A O 1
ATOM 1065 N N . HIS A 1 129 ? -0.300 2.551 -10.580 1.00 96.94 129 HIS A N 1
ATOM 1066 C CA . HIS A 1 129 ? -0.322 1.308 -11.347 1.00 96.94 129 HIS A CA 1
ATOM 1067 C C . HIS A 1 129 ? 1.091 0.873 -11.764 1.00 96.94 129 HIS A C 1
ATOM 1069 O O . HIS A 1 129 ? 1.472 -0.276 -11.545 1.00 96.94 129 HIS A O 1
ATOM 1075 N N . ARG A 1 130 ? 1.917 1.791 -12.283 1.00 96.75 130 ARG A N 1
ATOM 1076 C CA . ARG A 1 130 ? 3.319 1.503 -12.641 1.00 96.75 130 ARG A CA 1
ATOM 1077 C C . ARG A 1 130 ? 4.166 1.110 -11.432 1.00 96.75 130 ARG A C 1
ATOM 1079 O O . ARG A 1 130 ? 4.954 0.168 -11.518 1.00 96.75 130 ARG A O 1
ATOM 1086 N N . MET A 1 131 ? 3.993 1.790 -10.298 1.00 97.38 131 MET A N 1
ATOM 1087 C CA . MET A 1 131 ? 4.632 1.383 -9.042 1.00 97.38 131 MET A CA 1
ATOM 1088 C C . MET A 1 131 ? 4.162 -0.005 -8.590 1.00 97.38 131 MET A C 1
ATOM 1090 O O . MET A 1 131 ? 4.979 -0.793 -8.120 1.00 97.38 131 MET A O 1
ATOM 1094 N N . GLY A 1 132 ? 2.882 -0.337 -8.786 1.00 97.31 132 GLY A N 1
ATOM 1095 C CA . GLY A 1 132 ? 2.330 -1.674 -8.547 1.00 97.31 132 GLY A CA 1
ATOM 1096 C C . GLY A 1 132 ? 2.983 -2.736 -9.429 1.00 97.31 132 GLY A C 1
ATOM 1097 O O . GLY A 1 132 ? 3.375 -3.792 -8.940 1.00 97.31 132 GLY A O 1
ATOM 1098 N N . THR A 1 133 ? 3.209 -2.433 -10.707 1.00 97.00 133 THR A N 1
ATOM 1099 C CA . THR A 1 133 ? 3.959 -3.301 -11.624 1.00 97.00 133 THR A CA 1
ATOM 1100 C C . THR A 1 133 ? 5.396 -3.528 -11.152 1.00 97.00 133 THR A C 1
ATOM 1102 O O . THR A 1 133 ? 5.856 -4.669 -11.127 1.00 97.00 133 THR A O 1
ATOM 1105 N N . LEU A 1 134 ? 6.101 -2.480 -10.711 1.00 97.38 134 LEU A N 1
ATOM 1106 C CA . LEU A 1 134 ? 7.430 -2.630 -10.102 1.00 97.38 134 LEU A CA 1
ATOM 1107 C C . LEU A 1 134 ? 7.379 -3.495 -8.835 1.00 97.38 134 LEU A C 1
ATOM 1109 O O . LEU A 1 134 ? 8.249 -4.339 -8.640 1.00 97.38 134 LEU A O 1
ATOM 1113 N N . ALA A 1 135 ? 6.352 -3.341 -8.000 1.00 97.12 135 ALA A N 1
ATOM 1114 C CA . ALA A 1 135 ? 6.190 -4.142 -6.792 1.00 97.12 135 ALA A CA 1
ATOM 1115 C C . ALA A 1 135 ? 5.928 -5.624 -7.106 1.00 97.12 135 ALA A C 1
ATOM 1117 O O . ALA A 1 135 ? 6.579 -6.489 -6.524 1.00 97.12 135 ALA A O 1
ATOM 1118 N N . ARG A 1 136 ? 5.071 -5.926 -8.087 1.00 95.81 136 ARG A N 1
ATOM 1119 C CA . ARG A 1 136 ? 4.844 -7.292 -8.590 1.00 95.81 136 ARG A CA 1
ATOM 1120 C C . ARG A 1 136 ? 6.135 -7.951 -9.071 1.00 95.81 136 ARG A C 1
ATOM 1122 O O . ARG A 1 136 ? 6.426 -9.078 -8.689 1.00 95.81 136 ARG A O 1
ATOM 1129 N N . LEU A 1 137 ? 6.960 -7.224 -9.826 1.00 95.25 137 LEU A N 1
ATOM 1130 C CA . LEU A 1 137 ? 8.278 -7.707 -10.259 1.00 95.25 137 LEU A CA 1
ATOM 1131 C C . LEU A 1 137 ? 9.253 -7.901 -9.086 1.00 95.25 137 LEU A C 1
ATOM 1133 O O . LEU A 1 137 ? 10.024 -8.859 -9.077 1.00 95.25 137 LEU A O 1
ATOM 1137 N N . ALA A 1 138 ? 9.240 -6.996 -8.105 1.00 94.56 138 ALA A N 1
ATOM 1138 C CA . ALA A 1 138 ? 10.126 -7.043 -6.941 1.00 94.56 138 ALA A CA 1
ATOM 1139 C C . ALA A 1 138 ? 9.862 -8.270 -6.051 1.00 94.56 138 ALA A C 1
ATOM 1141 O O . ALA A 1 138 ? 10.813 -8.913 -5.594 1.00 94.56 138 ALA A O 1
ATOM 1142 N N . PHE A 1 139 ? 8.582 -8.590 -5.837 1.00 93.25 139 PHE A N 1
ATOM 1143 C CA . PHE A 1 139 ? 8.115 -9.692 -4.989 1.00 93.25 139 PHE A CA 1
ATOM 1144 C C . PHE A 1 139 ? 7.809 -10.987 -5.761 1.00 93.25 139 PHE A C 1
ATOM 1146 O O . PHE A 1 139 ? 7.339 -11.942 -5.157 1.00 93.25 139 PHE A O 1
ATOM 1153 N N . ASP A 1 140 ? 8.096 -11.032 -7.069 1.00 90.50 140 ASP A N 1
ATOM 1154 C CA . ASP A 1 140 ? 7.823 -12.181 -7.951 1.00 90.50 140 ASP A CA 1
ATOM 1155 C C . ASP A 1 140 ? 6.350 -12.641 -7.917 1.00 90.50 140 ASP A C 1
ATOM 1157 O O . ASP A 1 140 ? 6.030 -13.828 -7.936 1.00 90.50 140 ASP A O 1
ATOM 1161 N N . PHE A 1 141 ? 5.435 -11.671 -7.834 1.00 87.00 141 PHE A N 1
ATOM 1162 C CA . PHE A 1 141 ? 3.997 -11.903 -7.740 1.00 87.00 141 PHE A CA 1
ATOM 1163 C C . PHE A 1 141 ? 3.329 -11.666 -9.094 1.00 87.00 141 PHE A C 1
ATOM 1165 O O . PHE A 1 141 ? 3.140 -10.513 -9.485 1.00 87.00 141 PHE A O 1
ATOM 1172 N N . ASP A 1 142 ? 2.977 -12.753 -9.789 1.00 86.75 142 ASP A N 1
ATOM 1173 C CA . ASP A 1 142 ? 2.345 -12.735 -11.121 1.00 86.75 142 ASP A CA 1
ATOM 1174 C C . ASP A 1 142 ? 2.965 -11.661 -12.046 1.00 86.75 142 ASP A C 1
ATOM 1176 O O . ASP A 1 142 ? 2.320 -10.660 -12.389 1.00 86.75 142 ASP A O 1
ATOM 1180 N N . PRO A 1 143 ? 4.277 -11.776 -12.346 1.00 84.25 143 PRO A N 1
ATOM 1181 C CA . PRO A 1 143 ? 5.021 -10.714 -13.005 1.00 84.25 143 PRO A CA 1
ATOM 1182 C C . PRO A 1 143 ? 4.485 -10.485 -14.428 1.00 84.25 143 PRO A C 1
ATOM 1184 O O . PRO A 1 143 ? 4.508 -11.406 -15.250 1.00 84.25 143 PRO A O 1
ATOM 1187 N N . PRO A 1 144 ? 4.045 -9.259 -14.768 1.00 86.75 144 PRO A N 1
ATOM 1188 C CA . PRO A 1 144 ? 3.441 -9.000 -16.065 1.00 86.75 144 PRO A CA 1
ATOM 1189 C C . PRO A 1 144 ? 4.483 -9.026 -17.186 1.00 86.75 144 PRO A C 1
ATOM 1191 O O . PRO A 1 144 ? 5.654 -8.677 -17.006 1.00 86.75 144 PRO A O 1
ATOM 1194 N N . THR A 1 145 ? 4.036 -9.368 -18.392 1.00 87.25 145 THR A N 1
ATOM 1195 C CA . THR A 1 145 ? 4.834 -9.176 -19.605 1.00 87.25 145 THR A CA 1
ATOM 1196 C C . THR A 1 145 ? 4.881 -7.696 -19.968 1.00 87.25 145 THR A C 1
ATOM 1198 O O . THR A 1 145 ? 3.840 -7.050 -20.061 1.00 87.25 145 THR A O 1
ATOM 1201 N N . LEU A 1 146 ? 6.079 -7.167 -20.213 1.00 89.44 146 LEU A N 1
ATOM 1202 C CA . LEU A 1 146 ? 6.289 -5.753 -20.528 1.00 89.44 146 LEU A CA 1
ATOM 1203 C C . LEU A 1 146 ? 6.727 -5.578 -21.980 1.00 89.44 146 LEU A C 1
ATOM 1205 O O . LEU A 1 146 ? 7.539 -6.362 -22.484 1.00 89.44 146 LEU A O 1
ATOM 1209 N N . ASP A 1 147 ? 6.271 -4.512 -22.629 1.00 90.56 147 ASP A N 1
ATOM 1210 C CA . ASP A 1 147 ? 6.858 -4.049 -23.884 1.00 90.56 147 ASP A CA 1
ATOM 1211 C C . ASP A 1 147 ? 8.056 -3.107 -23.642 1.00 90.56 147 ASP A C 1
ATOM 1213 O O . ASP A 1 147 ? 8.490 -2.873 -22.509 1.00 90.56 147 ASP A O 1
ATOM 1217 N N . ALA A 1 148 ? 8.664 -2.614 -24.724 1.00 88.88 148 ALA A N 1
ATOM 1218 C CA . ALA A 1 148 ? 9.831 -1.740 -24.642 1.00 88.88 148 ALA A CA 1
ATOM 1219 C C . ALA A 1 148 ? 9.513 -0.338 -24.086 1.00 88.88 148 ALA A C 1
ATOM 1221 O O . ALA A 1 148 ? 10.348 0.221 -23.372 1.00 88.88 148 ALA A O 1
ATOM 1222 N N . SER A 1 149 ? 8.333 0.215 -24.389 1.00 90.75 149 SER A N 1
ATOM 1223 C CA . SER A 1 149 ? 7.916 1.536 -23.899 1.00 90.75 149 SER A CA 1
ATOM 1224 C C . SER A 1 149 ? 7.711 1.489 -22.390 1.00 90.75 149 SER A C 1
ATOM 1226 O O . SER A 1 149 ? 8.269 2.301 -21.648 1.00 90.75 149 SER A O 1
ATOM 1228 N N . GLU A 1 150 ? 7.020 0.452 -21.928 1.00 91.75 150 GLU A N 1
ATOM 1229 C CA . GLU A 1 150 ? 6.679 0.283 -20.523 1.00 91.75 150 GLU A CA 1
ATOM 1230 C C . GLU A 1 150 ? 7.917 -0.024 -19.692 1.00 91.75 150 GLU A C 1
ATOM 1232 O O . GLU A 1 150 ? 8.099 0.574 -18.632 1.00 91.75 150 GLU A O 1
ATOM 1237 N N . ARG A 1 151 ? 8.859 -0.826 -20.208 1.00 93.38 151 ARG A N 1
ATOM 1238 C CA . ARG A 1 151 ? 10.178 -0.974 -19.572 1.00 93.38 151 ARG A CA 1
ATOM 1239 C C . ARG A 1 151 ? 10.895 0.363 -19.398 1.00 93.38 151 ARG A C 1
ATOM 1241 O O . ARG A 1 151 ? 11.418 0.619 -18.316 1.00 93.38 151 ARG A O 1
ATOM 1248 N N . ALA A 1 152 ? 10.919 1.216 -20.422 1.00 91.94 152 ALA A N 1
ATOM 1249 C CA . ALA A 1 152 ? 11.593 2.512 -20.345 1.00 91.94 152 ALA A CA 1
ATOM 1250 C C . ALA A 1 152 ? 10.955 3.434 -19.291 1.00 91.94 152 ALA A C 1
ATOM 1252 O O . ALA A 1 152 ? 11.670 4.074 -18.516 1.00 91.94 152 ALA A O 1
ATOM 1253 N N . ARG A 1 153 ? 9.618 3.456 -19.205 1.00 93.00 153 ARG A N 1
ATOM 1254 C CA . ARG A 1 153 ? 8.891 4.225 -18.181 1.00 93.00 153 ARG A CA 1
ATOM 1255 C C . ARG A 1 153 ? 9.160 3.697 -16.773 1.00 93.00 153 ARG A C 1
ATOM 1257 O O . ARG A 1 153 ? 9.466 4.476 -15.874 1.00 93.00 153 ARG A O 1
ATOM 1264 N N . LEU A 1 154 ? 9.102 2.380 -16.584 1.00 95.56 154 LEU A N 1
ATOM 1265 C CA . LEU A 1 154 ? 9.356 1.745 -15.289 1.00 95.56 154 LEU A CA 1
ATOM 1266 C C . LEU A 1 154 ? 10.807 1.952 -14.829 1.00 95.56 154 LEU A C 1
ATOM 1268 O O . LEU A 1 154 ? 11.039 2.233 -13.655 1.00 95.56 154 LEU A O 1
ATOM 1272 N N . LEU A 1 155 ? 11.778 1.907 -15.750 1.00 94.31 155 LEU A N 1
ATOM 1273 C CA . LEU A 1 155 ? 13.180 2.237 -15.467 1.00 94.31 155 LEU A CA 1
ATOM 1274 C C . LEU A 1 155 ? 13.348 3.671 -14.952 1.00 94.31 155 LEU A C 1
ATOM 1276 O O . LEU A 1 155 ? 14.102 3.888 -14.005 1.00 94.31 155 LEU A O 1
ATOM 1280 N N . ALA A 1 156 ? 12.632 4.642 -15.524 1.00 93.12 156 ALA A N 1
ATOM 1281 C CA . ALA A 1 156 ? 12.686 6.032 -15.066 1.00 93.12 156 ALA A CA 1
ATOM 1282 C C . ALA A 1 156 ? 12.129 6.209 -13.638 1.00 93.12 156 ALA A C 1
ATOM 1284 O O . ALA A 1 156 ? 12.605 7.053 -12.877 1.00 93.12 156 ALA A O 1
ATOM 1285 N N . MET A 1 157 ? 11.148 5.388 -13.251 1.00 94.12 157 MET A N 1
ATOM 1286 C CA . MET A 1 157 ? 10.528 5.417 -11.921 1.00 94.12 157 MET A CA 1
ATOM 1287 C C . MET A 1 157 ? 11.291 4.600 -10.870 1.00 94.12 157 MET A C 1
ATOM 1289 O O . MET A 1 157 ? 11.092 4.800 -9.669 1.00 94.12 157 MET A O 1
ATOM 1293 N N . LEU A 1 158 ? 12.175 3.696 -11.300 1.00 95.06 158 LEU A N 1
ATOM 1294 C CA . LEU A 1 158 ? 12.824 2.702 -10.446 1.00 95.06 158 LEU A CA 1
ATOM 1295 C C . LEU A 1 158 ? 13.524 3.287 -9.202 1.00 95.06 158 LEU A C 1
ATOM 1297 O O . LEU A 1 158 ? 13.304 2.745 -8.118 1.00 95.06 158 LEU A O 1
ATOM 1301 N N . PRO A 1 159 ? 14.312 4.383 -9.271 1.00 95.25 159 PRO A N 1
ATOM 1302 C CA . PRO A 1 159 ? 14.964 4.934 -8.078 1.00 95.25 159 PRO A CA 1
ATOM 1303 C C . PRO A 1 159 ? 13.964 5.389 -7.008 1.00 95.25 159 PRO A C 1
ATOM 1305 O O . PRO A 1 159 ? 14.169 5.158 -5.814 1.00 95.25 159 PRO A O 1
ATOM 1308 N N . HIS A 1 160 ? 12.859 6.000 -7.439 1.00 94.69 160 HIS A N 1
ATOM 1309 C CA . HIS A 1 160 ? 11.799 6.469 -6.551 1.00 94.69 160 HIS A CA 1
ATOM 1310 C C . HIS A 1 160 ? 11.048 5.297 -5.934 1.00 94.69 160 HIS A C 1
ATOM 1312 O O . HIS A 1 160 ? 10.856 5.265 -4.719 1.00 94.69 160 HIS A O 1
ATOM 1318 N N . PHE A 1 161 ? 10.702 4.302 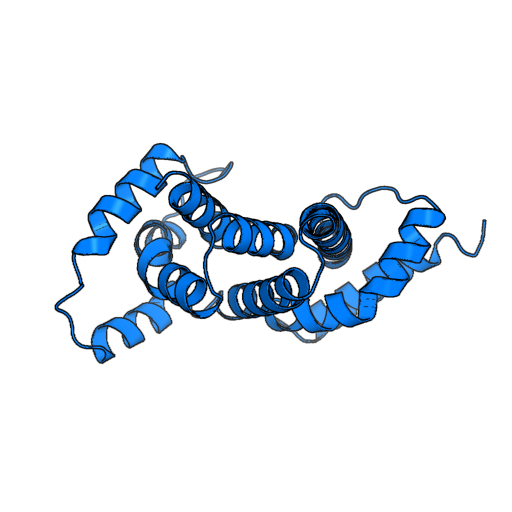-6.751 1.00 97.19 161 PHE A N 1
ATOM 1319 C CA . PHE A 1 161 ? 10.086 3.072 -6.278 1.00 97.19 161 PHE A CA 1
ATOM 1320 C C . PHE A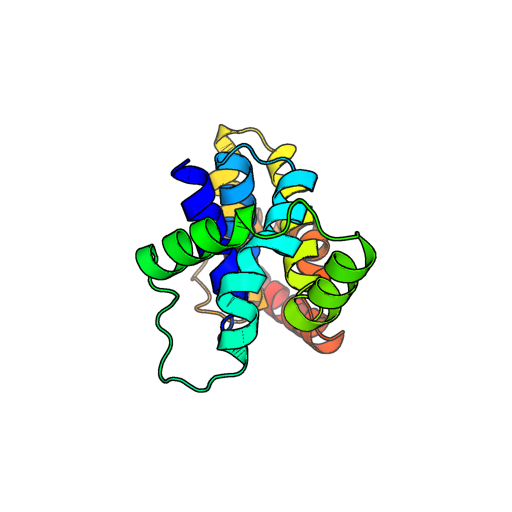 1 161 ? 10.957 2.370 -5.228 1.00 97.19 161 PHE A C 1
ATOM 1322 O O . PHE A 1 161 ? 10.469 2.079 -4.142 1.00 97.19 161 PHE A O 1
ATOM 1329 N N . LEU A 1 162 ? 12.254 2.168 -5.494 1.00 96.38 162 LEU A N 1
ATOM 1330 C CA . LEU A 1 162 ? 13.173 1.522 -4.550 1.00 96.38 162 LEU A CA 1
ATOM 1331 C C . LEU A 1 162 ? 13.284 2.297 -3.233 1.00 96.38 162 LEU A C 1
ATOM 1333 O O . LEU A 1 162 ? 13.279 1.695 -2.159 1.00 96.38 162 LEU A O 1
ATOM 1337 N N . HIS A 1 163 ? 13.332 3.631 -3.293 1.00 95.94 163 HIS A N 1
ATOM 1338 C CA . HIS A 1 163 ? 13.293 4.458 -2.090 1.00 95.94 163 HIS A CA 1
ATOM 1339 C C . HIS A 1 163 ? 11.983 4.273 -1.315 1.00 95.94 163 HIS A C 1
ATOM 1341 O O . HIS A 1 163 ? 11.997 4.147 -0.086 1.00 95.94 163 HIS A O 1
ATOM 1347 N N . ALA A 1 164 ? 10.852 4.262 -2.016 1.00 96.94 164 ALA A N 1
ATOM 1348 C CA . ALA A 1 164 ? 9.540 4.180 -1.402 1.00 96.94 164 ALA A CA 1
ATOM 1349 C C . ALA A 1 164 ? 9.275 2.795 -0.791 1.00 96.94 164 ALA A C 1
ATOM 1351 O O . ALA A 1 164 ? 8.853 2.726 0.360 1.00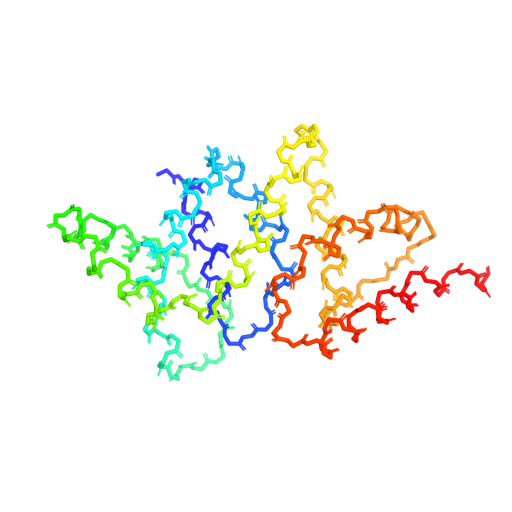 96.94 164 ALA A O 1
ATOM 1352 N N . ILE A 1 165 ? 9.615 1.715 -1.502 1.00 97.00 165 ILE A N 1
ATOM 1353 C CA . ILE A 1 165 ? 9.359 0.325 -1.099 1.00 97.00 165 ILE A CA 1
ATOM 1354 C C . ILE A 1 165 ? 10.331 -0.206 -0.042 1.00 97.00 165 ILE A C 1
ATOM 1356 O O . ILE A 1 165 ? 9.981 -1.125 0.692 1.00 97.00 165 ILE A O 1
ATOM 1360 N N . ALA A 1 166 ? 11.522 0.393 0.089 1.00 96.00 166 ALA A N 1
ATOM 1361 C CA . ALA A 1 166 ? 12.587 -0.082 0.976 1.00 96.00 166 ALA A CA 1
ATOM 1362 C C . ALA A 1 166 ? 12.149 -0.486 2.401 1.00 96.00 166 ALA A C 1
ATOM 1364 O O . ALA A 1 166 ? 12.645 -1.499 2.890 1.00 96.00 166 ALA A O 1
ATOM 1365 N N . PRO A 1 167 ? 11.247 0.241 3.096 1.00 95.94 167 PRO A N 1
ATOM 1366 C CA . PRO A 1 167 ? 10.822 -0.143 4.440 1.00 95.94 167 PRO A CA 1
ATOM 1367 C C . PRO A 1 167 ? 10.023 -1.449 4.496 1.00 95.94 167 PRO A C 1
ATOM 1369 O O . PRO A 1 167 ? 9.956 -2.046 5.564 1.00 95.94 167 PRO A O 1
ATOM 1372 N N . ALA A 1 168 ? 9.410 -1.876 3.388 1.00 94.38 168 ALA A N 1
ATOM 1373 C CA . ALA A 1 168 ? 8.608 -3.097 3.310 1.00 94.38 168 ALA A CA 1
ATOM 1374 C C . ALA A 1 168 ? 9.449 -4.372 3.120 1.00 94.38 168 ALA A C 1
ATOM 1376 O O . ALA A 1 168 ? 8.912 -5.474 3.255 1.00 94.38 168 ALA A O 1
ATOM 1377 N N . PHE A 1 169 ? 10.750 -4.240 2.835 1.00 93.38 169 PHE A N 1
ATOM 1378 C CA . PHE A 1 169 ? 11.668 -5.374 2.860 1.00 93.38 169 PHE A CA 1
ATOM 1379 C C . PHE A 1 169 ? 12.019 -5.740 4.304 1.00 93.38 169 PHE A C 1
ATOM 1381 O O . PHE A 1 169 ? 12.426 -4.897 5.106 1.00 93.38 169 PHE A O 1
ATOM 1388 N N . VAL A 1 170 ? 11.877 -7.019 4.626 1.00 88.56 170 VAL A N 1
ATOM 1389 C CA . VAL A 1 170 ? 12.147 -7.607 5.938 1.00 88.56 170 VAL A CA 1
ATOM 1390 C C . VAL A 1 170 ? 13.651 -7.758 6.156 1.00 88.56 170 VAL A C 1
ATOM 1392 O O . VAL A 1 170 ? 14.143 -7.538 7.264 1.00 88.56 170 VAL A O 1
ATOM 1395 N N . THR A 1 171 ? 14.400 -8.113 5.107 1.00 90.88 171 THR A N 1
ATOM 1396 C CA . THR A 1 171 ? 15.847 -8.354 5.182 1.00 90.88 171 THR A CA 1
ATOM 1397 C C . THR A 1 171 ? 16.615 -7.607 4.092 1.00 90.88 171 THR A C 1
ATOM 1399 O O . THR A 1 171 ? 16.068 -7.181 3.074 1.00 90.88 171 THR A O 1
ATOM 1402 N N . ARG A 1 172 ? 17.929 -7.446 4.299 1.00 89.44 172 ARG A N 1
ATOM 1403 C CA . ARG A 1 172 ? 18.824 -6.884 3.272 1.00 89.44 172 ARG A CA 1
ATOM 1404 C C . ARG A 1 172 ? 18.940 -7.796 2.051 1.00 89.44 172 ARG A C 1
ATOM 1406 O O . ARG A 1 172 ? 19.078 -7.286 0.942 1.00 89.44 172 ARG A O 1
ATOM 1413 N N . ASP A 1 173 ? 18.886 -9.108 2.262 1.00 93.44 173 ASP A N 1
ATOM 1414 C CA . ASP A 1 173 ? 18.970 -10.088 1.181 1.00 93.44 173 ASP A CA 1
ATOM 1415 C C . ASP A 1 173 ? 17.715 -10.040 0.309 1.00 93.44 173 ASP A C 1
ATOM 1417 O O . ASP A 1 173 ? 17.837 -9.966 -0.909 1.00 93.44 173 ASP A O 1
ATOM 1421 N N . GLU A 1 174 ? 16.527 -9.922 0.911 1.00 93.44 174 GLU A N 1
ATOM 1422 C CA . GLU A 1 174 ? 15.274 -9.729 0.173 1.00 93.44 174 GLU A CA 1
ATOM 1423 C C . GLU A 1 174 ? 15.325 -8.465 -0.700 1.00 93.44 174 GLU A C 1
ATOM 1425 O O . GLU A 1 174 ? 15.022 -8.519 -1.892 1.00 93.44 174 GLU A O 1
ATOM 1430 N N . ALA A 1 175 ? 15.786 -7.339 -0.143 1.00 92.94 175 ALA A N 1
ATOM 1431 C CA . ALA A 1 175 ? 15.943 -6.094 -0.898 1.00 92.94 175 ALA A CA 1
ATOM 1432 C C . ALA A 1 175 ? 16.933 -6.242 -2.073 1.00 92.94 175 ALA A C 1
ATOM 1434 O O . ALA A 1 175 ? 16.717 -5.699 -3.164 1.00 92.94 175 ALA A O 1
ATOM 1435 N N . ARG A 1 176 ? 18.026 -6.989 -1.867 1.00 93.56 176 ARG A N 1
ATOM 1436 C CA . ARG A 1 176 ? 19.022 -7.270 -2.908 1.00 93.56 176 ARG A CA 1
ATOM 1437 C C . ARG A 1 176 ? 18.437 -8.146 -4.012 1.00 93.56 176 ARG A C 1
ATOM 1439 O O . ARG A 1 176 ? 18.612 -7.825 -5.185 1.00 93.56 176 ARG A O 1
ATOM 1446 N N . GLU A 1 177 ? 17.750 -9.225 -3.655 1.00 94.75 177 GLU A N 1
ATOM 1447 C CA . GLU A 1 177 ? 17.104 -10.117 -4.617 1.00 94.75 177 GLU A CA 1
ATOM 1448 C C . GLU A 1 177 ? 16.036 -9.386 -5.431 1.00 94.75 177 GLU A C 1
ATOM 1450 O O . GLU A 1 177 ? 16.031 -9.493 -6.655 1.00 94.75 177 GLU A O 1
ATOM 1455 N N . ALA A 1 178 ? 15.195 -8.576 -4.783 1.00 94.06 178 ALA A N 1
ATOM 1456 C CA . ALA A 1 178 ? 14.209 -7.737 -5.458 1.00 94.06 178 ALA A CA 1
ATOM 1457 C C . ALA A 1 178 ? 14.865 -6.803 -6.487 1.00 94.06 178 ALA A C 1
ATOM 1459 O O . ALA A 1 178 ? 14.400 -6.693 -7.620 1.00 94.06 178 ALA A O 1
ATOM 1460 N N . THR A 1 179 ? 15.995 -6.183 -6.130 1.00 93.56 179 THR A N 1
ATOM 1461 C CA . THR A 1 179 ? 16.757 -5.319 -7.048 1.00 93.56 179 THR A CA 1
ATOM 1462 C C . THR A 1 179 ? 17.298 -6.099 -8.250 1.00 93.56 179 THR A C 1
ATOM 1464 O O . THR A 1 179 ? 17.227 -5.613 -9.378 1.00 93.56 179 THR A O 1
ATOM 1467 N N . LEU A 1 180 ? 17.800 -7.321 -8.038 1.00 93.00 180 LEU A N 1
ATOM 1468 C CA . LEU A 1 180 ? 18.270 -8.189 -9.122 1.00 93.00 180 LEU A CA 1
ATOM 1469 C C . LEU A 1 180 ? 17.124 -8.634 -10.042 1.00 93.00 180 LEU A C 1
ATOM 1471 O O . LEU A 1 180 ? 17.282 -8.592 -11.262 1.00 93.00 180 LEU A O 1
ATOM 1475 N N . ARG A 1 181 ? 15.965 -9.013 -9.482 1.00 93.31 181 ARG A N 1
ATOM 1476 C CA . ARG A 1 181 ? 14.759 -9.367 -10.254 1.00 93.31 181 ARG A CA 1
ATOM 1477 C C . ARG A 1 181 ? 14.294 -8.198 -11.119 1.00 93.31 181 ARG A C 1
ATOM 1479 O O . ARG A 1 181 ? 14.058 -8.383 -12.311 1.00 93.31 181 ARG A O 1
ATOM 1486 N N . LEU A 1 182 ? 14.235 -6.997 -10.542 1.00 93.94 182 LEU A N 1
ATOM 1487 C CA . LEU A 1 182 ? 13.883 -5.763 -11.247 1.00 93.94 182 LEU A CA 1
ATOM 1488 C C . LEU A 1 182 ? 14.857 -5.453 -12.384 1.00 93.94 182 LEU A C 1
ATOM 1490 O O . LEU A 1 182 ? 14.417 -5.218 -13.507 1.00 93.94 182 LEU A O 1
ATOM 1494 N N . GLY A 1 183 ? 16.167 -5.517 -12.124 1.00 90.94 183 GLY A N 1
ATOM 1495 C CA . GLY A 1 183 ? 17.191 -5.345 -13.156 1.00 90.94 183 GLY A CA 1
ATOM 1496 C C . GLY A 1 183 ? 17.007 -6.345 -14.296 1.00 90.94 183 GLY A C 1
A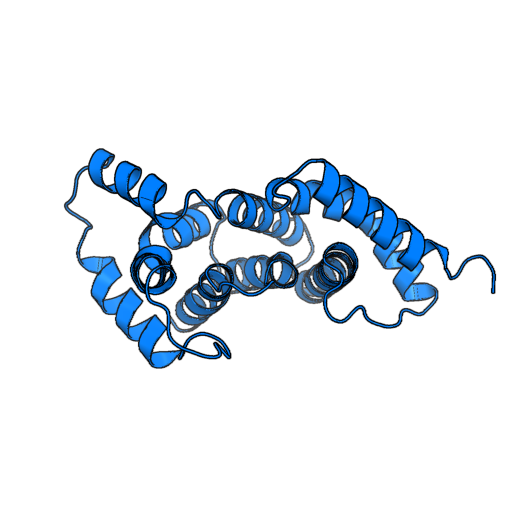TOM 1497 O O . GLY A 1 183 ? 16.844 -5.953 -15.447 1.00 90.94 183 GLY A O 1
ATOM 1498 N N . ALA A 1 184 ? 16.893 -7.634 -13.975 1.00 89.25 184 ALA A N 1
ATOM 1499 C CA . ALA A 1 184 ? 16.687 -8.678 -14.973 1.00 89.25 184 ALA A CA 1
ATOM 1500 C C . ALA A 1 184 ? 15.373 -8.514 -15.759 1.00 89.25 184 ALA A C 1
ATOM 1502 O O . ALA A 1 184 ? 15.326 -8.832 -16.945 1.00 89.25 184 ALA A O 1
ATOM 1503 N N . ALA A 1 185 ? 14.284 -8.066 -15.132 1.00 89.00 185 ALA A N 1
ATOM 1504 C CA . ALA A 1 185 ? 13.000 -7.850 -15.803 1.00 89.00 185 ALA A CA 1
ATOM 1505 C C . ALA A 1 185 ? 13.030 -6.641 -16.752 1.00 89.00 185 ALA A C 1
ATOM 1507 O O . ALA A 1 185 ? 12.465 -6.693 -17.847 1.00 89.00 185 ALA A O 1
ATOM 1508 N N . LEU A 1 186 ? 13.713 -5.569 -16.353 1.00 88.50 186 LEU A N 1
ATOM 1509 C CA . LEU A 1 186 ? 13.760 -4.319 -17.107 1.00 88.50 186 LEU A CA 1
ATOM 1510 C C . LEU A 1 186 ? 14.871 -4.301 -18.172 1.00 88.50 186 LEU A C 1
ATOM 1512 O O . LEU A 1 186 ? 14.712 -3.653 -19.204 1.00 88.50 186 LEU A O 1
ATOM 1516 N N . GLU A 1 187 ? 15.956 -5.058 -17.990 1.00 81.56 187 GLU A N 1
ATOM 1517 C CA . GLU A 1 187 ? 17.057 -5.179 -18.961 1.00 81.56 187 GLU A CA 1
ATOM 1518 C C . GLU A 1 187 ? 16.816 -6.248 -20.036 1.00 81.56 187 GLU A C 1
ATOM 1520 O O . GLU A 1 187 ? 17.386 -6.153 -21.125 1.00 81.56 187 GLU A O 1
ATOM 1525 N N . ARG A 1 188 ? 15.926 -7.227 -19.799 1.00 63.50 188 ARG A N 1
ATOM 1526 C CA . ARG A 1 188 ? 15.604 -8.310 -20.756 1.00 63.50 188 ARG A CA 1
ATOM 1527 C C . ARG A 1 188 ? 15.117 -7.830 -22.135 1.00 63.50 188 ARG A C 1
ATOM 1529 O O . ARG A 1 188 ? 15.118 -8.615 -23.073 1.00 63.50 188 ARG A O 1
ATOM 1536 N N . GLY A 1 189 ? 14.750 -6.554 -22.287 1.00 50.41 189 GLY A N 1
ATOM 1537 C CA . GLY A 1 189 ? 14.402 -5.936 -23.572 1.00 50.41 189 GLY A CA 1
ATOM 1538 C C . GLY A 1 189 ? 15.543 -5.240 -24.327 1.00 50.41 189 GLY A C 1
ATOM 1539 O O . GLY A 1 189 ? 15.269 -4.660 -25.369 1.00 50.41 189 GLY A O 1
ATOM 1540 N N . ARG A 1 190 ? 16.788 -5.235 -23.821 1.00 45.44 190 ARG A N 1
ATOM 1541 C CA . ARG A 1 190 ? 17.947 -4.607 -24.500 1.00 45.44 190 ARG A CA 1
ATOM 1542 C C . ARG A 1 190 ? 18.682 -5.519 -25.489 1.00 45.44 190 ARG A C 1
ATOM 1544 O O . ARG A 1 190 ? 19.567 -5.032 -26.185 1.00 45.44 190 ARG A O 1
ATOM 1551 N N . LEU A 1 191 ? 18.372 -6.816 -25.504 1.00 44.12 191 LEU A N 1
ATOM 1552 C CA . LEU A 1 191 ? 19.068 -7.839 -26.302 1.00 44.12 191 LEU A CA 1
ATOM 1553 C C . LEU A 1 191 ? 18.185 -8.473 -27.395 1.00 44.12 191 LEU A C 1
ATOM 1555 O O . LEU A 1 191 ? 18.570 -9.498 -27.954 1.00 44.12 191 LEU A O 1
ATOM 1559 N N . GLY A 1 192 ? 17.017 -7.890 -27.673 1.00 38.56 192 GLY A N 1
ATOM 1560 C CA . GLY A 1 192 ? 16.118 -8.288 -28.761 1.00 38.56 192 GLY A CA 1
ATOM 1561 C C . GLY A 1 192 ? 16.066 -7.239 -29.857 1.00 38.56 192 GLY A C 1
ATOM 1562 O O . GLY A 1 192 ? 16.232 -6.046 -29.516 1.00 38.56 192 GLY A O 1
#